Protein 1GZC (pdb70)

Foldseek 3Di:
DDKDKDKFLFADFPDPFKDKAWAWDADNVGKTWQWDQDPVRHGWAFGKMKMWGRDKDQAADPPPGWGKKKKKKWKKAKAQPDPDDAADFWKKKKKAAPPDHFEDFTNCQRQDPDADQDLVSLMWMWIQTADADPLHDPAPRKIFTDFSGSNGPDIGHDDHPHGAMKMKMWIADQVQQKIKIWIAGPVVRDIDIDMDHHNSPSRHDSIIIIMMMGHTDDDGSSHIIIMITMMIMMMDTDD

Sequence (239 aa):
VETISFSFSEFEPGNDNLTLQGAALITQSGVLQLTKINQNGMPAWDSTGRTLYTKPVHMWDSTTGTVASFETRFSFSIEQPYTRPLPADGLVFFMGPTKSKPAQGYGYLGVFNNSKQDNSYQTLAVEFDTFSNPWDPPQVPHIGIDVNSIRSIKTQPFQLDNGQVANVVIKYDAPSKILHVVLVYPSSGAIYTIAEIVDVKQVLPDWVDVGLSGATGAQRDAAETHDVYSWSFQASLPE

CATH classification: 2.60.120.200

InterPro domains:
  IPR000985 Legume lectin, alpha chain, conserved site [PS00308] (204-213)
  IPR001220 Legume lectin domain [PF00139] (4-236)
  IPR001220 Legume lectin domain [cd06899] (4-237)
  IPR013320 Concanavalin A-like lectin/glucanase domain superfamily [SSF49899] (2-237)
  IPR016363 Legume lectin [PIRSF002690] (2-238)
  IPR019825 Legume lectin, beta chain, Mn/Ca-binding site [PS00307] (124-130)
  IPR050258 Leguminous Lectin [PTHR32401] (3-236)

Solvent-accessible surface area: 10568 Å² total; per-residue (Å²): 106,65,77,41,75,16,88,17,88,115,3,95,59,76,34,132,52,15,52,80,23,69,33,11,81,20,27,164,99,7,25,0,32,0,0,111,39,49,192,117,47,61,3,12,93,83,9,36,0,4,0,10,20,50,112,55,1,27,0,45,34,85,124,97,28,36,34,0,32,8,32,1,115,5,20,0,4,0,45,39,51,50,141,198,38,129,28,4,5,0,1,1,2,5,0,4,50,47,167,23,144,55,29,99,18,94,4,49,1,0,13,0,85,68,18,155,125,67,105,89,32,66,10,3,0,1,0,0,3,4,64,44,22,130,40,21,38,110,94,59,14,0,0,0,0,0,25,8,4,1,118,29,89,90,39,60,48,3,135,33,43,78,33,74,59,0,52,2,29,0,93,2,69,16,120,52,81,73,0,60,0,34,0,43,1,86,66,74,48,29,120,40,69,7,38,53,103,4,34,0,91,147,14,2,23,40,96,0,13,0,0,1,0,0,0,0,0,64,111,189,55,6,1,0,14,0,18,0,69,29,2,33,4,96,3,40,2,68,156

Structure (mmCIF, N/CA/C/O backbone):
data_1GZC
#
_entry.id   1GZC
#
_cell.length_a   81.800
_cell.length_b   81.800
_cell.length_c   126.100
_cell.angle_alpha   90.00
_cell.angle_beta   90.00
_cell.angle_gamma   90.00
#
_symmetry.space_group_name_H-M   'P 43 21 2'
#
loop_
_entity.id
_entity.type
_entity.pdbx_description
1 polymer 'ERYTHRINA CRISTA-GALLI LECTIN'
2 branched beta-D-galactopyranose-(1-4)-beta-D-glucopyranose
3 non-polymer 'MANGANESE (II) ION'
4 non-polymer 'CALCIUM ION'
5 water water
#
loop_
_atom_site.group_PDB
_atom_site.id
_atom_site.type_symbol
_atom_site.label_atom_id
_atom_site.label_alt_id
_atom_site.label_comp_id
_atom_site.label_asym_id
_atom_site.label_entity_id
_atom_site.label_seq_id
_atom_site.pdbx_PDB_ins_code
_atom_site.Cartn_x
_atom_site.Cartn_y
_atom_site.Cartn_z
_atom_site.occupancy
_atom_site.B_iso_or_equiv
_atom_site.auth_seq_id
_atom_site.auth_comp_id
_atom_site.auth_asym_id
_atom_site.auth_atom_id
_atom_site.pdbx_PDB_model_num
ATOM 1 N N . VAL A 1 1 ? 66.476 7.300 55.269 1.00 48.34 1 VAL A N 1
ATOM 2 C CA . VAL A 1 1 ? 66.850 8.397 54.321 1.00 50.50 1 VAL A CA 1
ATOM 3 C C . VAL A 1 1 ? 67.094 9.706 55.064 1.00 49.14 1 VAL A C 1
ATOM 4 O O . VAL A 1 1 ? 66.324 10.073 55.949 1.00 49.95 1 VAL A O 1
ATOM 8 N N . GLU A 1 2 ? 68.174 10.400 54.715 1.00 46.32 2 GLU A N 1
ATOM 9 C CA . GLU A 1 2 ? 68.498 11.688 55.334 1.00 43.45 2 GLU A CA 1
ATOM 10 C C . GLU A 1 2 ? 68.004 12.752 54.354 1.00 43.16 2 GLU A C 1
ATOM 11 O O . GLU A 1 2 ? 68.523 12.875 53.241 1.00 37.00 2 GLU A O 1
ATOM 17 N N . THR A 1 3 ? 66.993 13.508 54.762 1.00 39.82 3 THR A N 1
ATOM 18 C CA . THR A 1 3 ? 66.414 14.524 53.890 1.00 37.07 3 THR A CA 1
ATOM 19 C C . THR A 1 3 ? 66.503 15.957 54.401 1.00 37.83 3 THR A C 1
ATOM 20 O O . THR A 1 3 ? 66.626 16.215 55.591 1.00 35.17 3 THR A O 1
ATOM 24 N N . ILE A 1 4 ? 66.461 16.907 53.477 1.00 33.74 4 ILE A N 1
ATOM 25 C CA . ILE A 1 4 ? 66.473 18.306 53.861 1.00 33.76 4 ILE A CA 1
ATOM 26 C C . ILE A 1 4 ? 65.525 18.975 52.887 1.00 33.52 4 ILE A C 1
ATOM 27 O O . ILE A 1 4 ? 65.431 18.590 51.718 1.00 31.02 4 ILE A O 1
ATOM 32 N N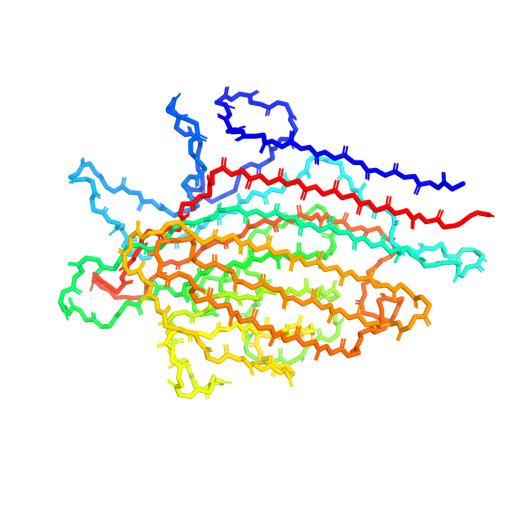 . SER A 1 5 ? 64.762 19.941 53.381 1.00 30.37 5 SER A N 1
ATOM 33 C CA . SER A 1 5 ? 63.779 20.578 52.553 1.00 32.45 5 SER A CA 1
ATOM 34 C C . SER A 1 5 ? 63.448 21.994 53.032 1.00 31.77 5 SER A C 1
ATOM 35 O O . SER A 1 5 ? 63.393 22.234 54.227 1.00 30.12 5 SER A O 1
ATOM 38 N N . PHE A 1 6 ? 63.261 22.921 52.092 1.00 28.75 6 PHE A N 1
ATOM 39 C CA . PHE A 1 6 ? 62.871 24.295 52.399 1.00 25.36 6 PHE A CA 1
ATOM 40 C C . PHE A 1 6 ? 62.085 24.868 51.240 1.00 26.03 6 PHE A C 1
ATOM 41 O O . PHE A 1 6 ? 62.166 24.404 50.087 1.00 25.64 6 PHE A O 1
ATOM 49 N N . SER A 1 7 ? 61.263 25.848 51.562 1.00 23.88 7 SER A N 1
ATOM 50 C CA . SER A 1 7 ? 60.452 26.507 50.585 1.00 25.19 7 SER A CA 1
ATOM 51 C C . SER A 1 7 ? 60.102 27.948 50.995 1.00 28.08 7 SER A C 1
ATOM 52 O O . SER A 1 7 ? 59.478 28.178 52.046 1.00 29.56 7 SER A O 1
ATOM 55 N N . PHE A 1 8 ? 60.555 28.915 50.199 1.00 22.96 8 PHE A N 1
ATOM 56 C CA . PHE A 1 8 ? 60.247 30.318 50.427 1.00 23.34 8 PHE A CA 1
ATOM 57 C C . PHE A 1 8 ? 59.269 30.695 49.323 1.00 22.88 8 PHE A C 1
ATOM 58 O O . PHE A 1 8 ? 59.641 30.807 48.159 1.00 22.56 8 PHE A O 1
ATOM 66 N N . SER A 1 9 ? 57.988 30.840 49.660 1.00 23.84 9 SER A N 1
ATOM 67 C CA . SER A 1 9 ? 57.015 31.281 48.679 1.00 26.12 9 SER A CA 1
ATOM 68 C C . SER A 1 9 ? 57.235 32.776 48.360 1.00 25.98 9 SER A C 1
ATOM 69 O O . SER A 1 9 ? 56.809 33.258 47.300 1.00 25.04 9 SER A O 1
ATOM 74 N N . GLU A 1 10 ? 57.853 33.493 49.304 1.00 22.59 10 GLU A N 1
ATOM 75 C CA . GLU A 1 10 ? 58.313 34.885 49.106 1.00 24.51 10 GLU A CA 1
ATOM 76 C C . GLU A 1 10 ? 59.412 35.058 50.149 1.00 26.57 10 GLU A C 1
ATOM 77 O O . GLU A 1 10 ? 59.581 34.192 51.014 1.00 23.24 10 GLU A O 1
ATOM 88 N N . PHE A 1 11 ? 60.180 36.148 50.067 1.00 23.38 11 PHE A N 1
ATOM 89 C CA . PHE A 1 11 ? 61.259 36.340 51.042 1.00 23.71 11 PHE A CA 1
ATOM 90 C C . PHE A 1 11 ? 60.801 37.385 52.033 1.00 23.38 11 PHE A C 1
ATOM 91 O O . PHE A 1 11 ? 59.862 38.138 51.740 1.00 26.96 11 PHE A O 1
ATOM 99 N N . GLU A 1 12 ? 61.438 37.416 53.198 1.00 24.52 12 GLU A N 1
ATOM 100 C CA . GLU A 1 12 ? 61.053 38.401 54.231 1.00 25.24 12 GLU A CA 1
ATOM 101 C C . GLU A 1 12 ? 62.336 38.897 54.936 1.00 22.88 12 GLU A C 1
ATOM 102 O O . GLU A 1 12 ? 63.173 38.080 55.318 1.00 23.76 12 GLU A O 1
ATOM 113 N N . PRO A 1 13 ? 62.508 40.233 55.072 1.00 22.13 13 PRO A N 1
ATOM 114 C CA . PRO A 1 13 ? 63.714 40.729 55.749 1.00 24.43 13 PRO A CA 1
ATOM 115 C C . PRO A 1 13 ? 63.817 40.078 57.125 1.00 23.36 13 PRO A C 1
ATOM 116 O O . PRO A 1 13 ? 62.816 39.985 57.824 1.00 25.71 13 PRO A O 1
ATOM 120 N N . GLY A 1 14 ? 65.013 39.608 57.499 1.00 23.07 14 GLY A N 1
ATOM 121 C CA . GLY A 1 14 ? 65.212 38.988 58.789 1.00 26.03 14 GLY A CA 1
ATOM 122 C C . GLY A 1 14 ? 65.035 37.485 58.821 1.00 27.71 14 GLY A C 1
ATOM 123 O O . GLY A 1 14 ? 65.226 36.865 59.871 1.00 27.22 14 GLY A O 1
ATOM 124 N N . ASN A 1 15 ? 64.723 36.875 57.680 1.00 28.80 15 ASN A N 1
ATOM 125 C CA . ASN A 1 15 ? 64.524 35.420 57.694 1.00 30.12 15 ASN A CA 1
ATOM 126 C C . ASN A 1 15 ? 65.756 34.649 58.224 1.00 28.36 15 ASN A C 1
ATOM 127 O O . ASN A 1 15 ? 66.881 34.863 57.743 1.00 26.04 15 ASN A O 1
ATOM 132 N N . ASP A 1 16 ? 65.527 33.755 59.204 1.00 28.35 16 ASP A N 1
ATOM 133 C CA . ASP A 1 16 ? 66.558 32.928 59.866 1.00 28.07 16 ASP A CA 1
ATOM 134 C C . ASP A 1 16 ? 67.335 31.992 58.981 1.00 27.16 16 ASP A C 1
ATOM 135 O O . ASP A 1 16 ? 68.456 31.627 59.307 1.00 26.33 16 ASP A O 1
ATOM 140 N N . ASN A 1 17 ? 66.735 31.628 57.865 1.00 24.43 17 ASN A N 1
ATOM 141 C CA . ASN A 1 17 ? 67.294 30.573 57.032 1.00 29.17 17 ASN A CA 1
ATOM 142 C C . ASN A 1 17 ? 68.131 30.989 55.841 1.00 27.25 17 ASN A C 1
ATOM 143 O O . ASN A 1 17 ? 68.533 30.131 55.068 1.00 25.06 17 ASN A O 1
ATOM 148 N N . LEU A 1 18 ? 68.383 32.286 55.691 1.00 23.05 18 LEU A N 1
ATOM 149 C CA . LEU A 1 18 ? 69.186 32.747 54.541 1.00 21.44 18 LEU A CA 1
ATOM 150 C C . LEU A 1 18 ? 70.364 33.624 54.933 1.00 23.12 18 LEU A C 1
ATOM 151 O O . LEU A 1 18 ? 70.255 34.513 55.774 1.00 22.92 18 LEU A O 1
ATOM 156 N N . THR A 1 19 ? 71.505 33.318 54.344 1.00 20.57 19 THR A N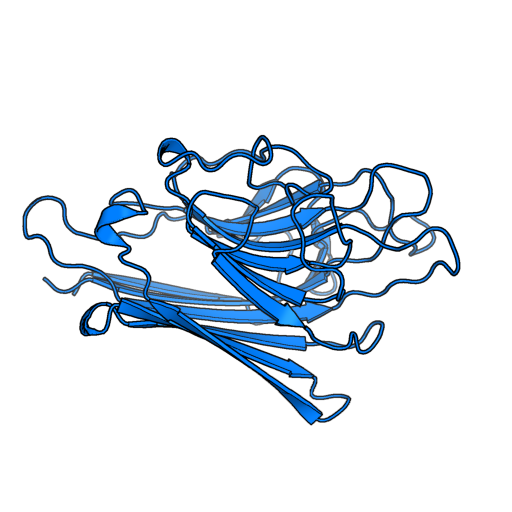 1
ATOM 157 C CA . THR A 1 19 ? 72.717 34.122 54.472 1.00 20.58 19 THR A CA 1
ATOM 158 C C . THR A 1 19 ? 72.736 35.029 53.241 1.00 22.77 19 THR A C 1
ATOM 159 O O . THR A 1 19 ? 72.492 34.578 52.120 1.00 22.10 19 THR A O 1
ATOM 163 N N . LEU A 1 20 ? 73.031 36.305 53.460 1.00 21.13 20 LEU A N 1
ATOM 164 C CA . LEU A 1 20 ? 73.082 37.273 52.363 1.00 20.61 20 LEU A CA 1
ATOM 165 C C . LEU A 1 20 ? 74.550 37.734 52.235 1.00 19.42 20 LEU A C 1
ATOM 166 O O . LEU A 1 20 ? 75.205 38.125 53.229 1.00 19.88 20 LEU A O 1
ATOM 171 N N . GLN A 1 21 ? 75.062 37.688 50.998 1.00 18.52 21 GLN A N 1
ATOM 172 C CA . GLN A 1 21 ? 76.459 38.045 50.729 1.00 18.70 21 GLN A CA 1
ATOM 173 C C . GLN A 1 21 ? 76.570 39.126 49.664 1.00 19.38 21 GLN A C 1
ATOM 174 O O . GLN A 1 21 ? 75.712 39.229 48.768 1.00 18.68 21 GLN A O 1
ATOM 180 N N . GLY A 1 22 ? 77.628 39.928 49.775 1.00 18.83 22 GLY A N 1
ATOM 181 C CA . GLY A 1 22 ? 77.860 40.950 48.771 1.00 20.74 22 GLY A CA 1
ATOM 182 C C . GLY A 1 22 ? 76.719 41.930 48.723 1.00 20.52 22 GLY A C 1
ATOM 183 O O . GLY A 1 22 ? 76.272 42.398 49.784 1.00 21.78 22 GLY A O 1
ATOM 184 N N . ALA A 1 23 ? 76.191 42.200 47.529 1.00 17.65 23 ALA A N 1
ATOM 185 C CA . ALA A 1 23 ? 75.119 43.194 47.346 1.00 19.06 23 ALA A CA 1
ATOM 186 C C . ALA A 1 23 ? 73.709 42.738 47.654 1.00 18.30 23 ALA A C 1
ATOM 187 O O . ALA A 1 23 ? 72.782 43.559 47.710 1.00 19.34 23 ALA A O 1
ATOM 189 N N . ALA A 1 24 ? 73.535 41.429 47.827 1.00 20.82 24 ALA A N 1
ATOM 190 C CA . ALA A 1 24 ? 72.170 40.874 47.959 1.00 19.17 24 ALA A CA 1
ATOM 191 C C . ALA A 1 24 ? 71.380 41.383 49.144 1.00 20.32 24 ALA A C 1
ATOM 192 O O . ALA A 1 24 ? 71.926 41.555 50.244 1.00 20.52 24 ALA A O 1
ATOM 194 N N . LEU A 1 25 ? 70.084 41.607 48.912 1.00 19.27 25 LEU A N 1
ATOM 195 C CA . LEU A 1 25 ? 69.238 42.045 50.007 1.00 21.43 25 LEU A CA 1
ATOM 196 C C . LEU A 1 25 ? 67.799 41.616 49.742 1.00 18.91 25 LEU A C 1
ATOM 197 O O . LEU A 1 25 ? 67.411 41.255 48.601 1.00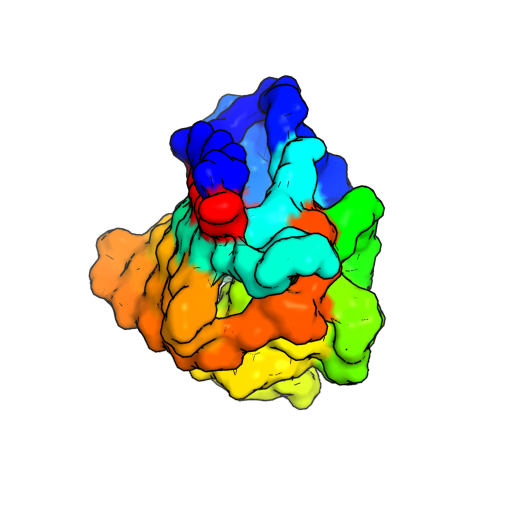 20.65 25 LEU A O 1
ATOM 202 N N . ILE A 1 26 ? 67.027 41.567 50.818 1.00 20.01 26 ILE A N 1
ATOM 203 C CA . ILE A 1 26 ? 65.626 41.226 50.724 1.00 20.10 26 ILE A CA 1
ATOM 204 C C . ILE A 1 26 ? 64.788 42.485 50.920 1.00 23.11 26 ILE A C 1
ATOM 205 O O . ILE A 1 26 ? 65.009 43.232 51.885 1.00 24.60 26 ILE A O 1
ATOM 210 N N . THR A 1 27 ? 63.855 42.745 50.016 1.00 22.01 27 THR A N 1
ATOM 211 C CA . THR A 1 27 ? 62.992 43.942 50.163 1.00 24.13 27 THR A CA 1
ATOM 212 C C . THR A 1 27 ? 61.763 43.682 51.058 1.00 23.55 27 THR A C 1
ATOM 213 O O . THR A 1 27 ? 61.349 42.516 51.278 1.00 23.33 27 THR A O 1
ATOM 217 N N . GLN A 1 28 ? 61.164 44.757 51.571 1.00 26.88 28 GLN A N 1
ATOM 218 C CA . GLN A 1 28 ? 59.969 44.620 52.397 1.00 27.07 28 GLN A CA 1
ATOM 219 C C . GLN A 1 28 ? 58.839 44.011 51.563 1.00 28.95 28 GLN A C 1
ATOM 220 O O . GLN A 1 28 ? 57.982 43.312 52.111 1.00 29.49 28 GLN A O 1
ATOM 226 N N . SER A 1 29 ? 58.864 44.227 50.243 1.00 27.34 29 SER A N 1
ATOM 227 C CA . SER A 1 29 ? 57.840 43.656 49.342 1.00 28.63 29 SER A CA 1
ATOM 228 C C . SER A 1 29 ? 58.027 42.135 49.080 1.00 30.00 29 SER A C 1
ATOM 229 O O . SER A 1 29 ? 57.202 41.515 48.389 1.00 27.94 29 SER A O 1
ATOM 232 N N . GLY A 1 30 ? 59.113 41.549 49.613 1.00 24.81 30 GLY A N 1
ATOM 233 C CA . GLY A 1 30 ? 59.353 40.112 49.501 1.00 26.24 30 GLY A CA 1
ATOM 234 C C . GLY A 1 30 ? 60.247 39.571 48.398 1.00 24.92 30 GLY A C 1
ATOM 235 O O . GLY A 1 30 ? 60.255 38.354 48.170 1.00 23.89 30 GLY A O 1
ATOM 236 N N . VAL A 1 31 ? 61.021 40.458 47.773 1.00 22.07 31 VAL A N 1
ATOM 237 C CA . VAL A 1 31 ? 61.889 40.118 46.656 1.00 21.26 31 VAL A CA 1
ATOM 238 C C . VAL A 1 31 ? 63.350 40.049 47.062 1.00 24.70 31 VAL A C 1
ATOM 239 O O . VAL A 1 31 ? 63.851 40.933 47.775 1.00 24.82 31 VAL A O 1
ATOM 243 N N . LEU A 1 32 ? 64.042 39.004 46.627 1.00 21.26 32 LEU A N 1
ATOM 244 C CA . LEU A 1 32 ? 65.472 38.909 46.902 1.00 22.39 32 LEU A CA 1
ATOM 245 C C . LEU A 1 32 ? 66.152 39.626 45.711 1.00 23.39 32 LEU A C 1
ATOM 246 O O . LEU A 1 32 ? 66.116 39.119 44.586 1.00 22.43 32 LEU A O 1
ATOM 251 N N . GLN A 1 33 ? 66.755 40.799 45.924 1.00 19.23 33 GLN A N 1
ATOM 252 C CA . GLN A 1 33 ? 67.445 41.480 44.821 1.00 19.30 33 GLN A CA 1
ATOM 253 C C . GLN A 1 33 ? 68.898 41.061 44.927 1.00 19.79 33 GLN A C 1
ATOM 254 O O . GLN A 1 33 ? 69.615 41.490 45.834 1.00 19.03 33 GLN A O 1
ATOM 260 N N . LEU A 1 34 ? 69.334 40.175 44.026 1.00 18.41 34 LEU A N 1
ATOM 261 C CA . LEU A 1 34 ? 70.698 39.690 44.108 1.00 19.62 34 LEU A CA 1
ATOM 262 C C . LEU A 1 34 ? 71.718 40.769 43.821 1.00 18.50 34 LEU A C 1
ATOM 263 O O . LEU A 1 34 ? 72.813 40.724 44.397 1.00 19.89 34 LEU A O 1
ATOM 268 N N . THR A 1 35 ? 71.397 41.676 42.896 1.00 19.83 35 THR A N 1
ATOM 269 C CA . THR A 1 35 ? 72.352 42.742 42.575 1.00 20.24 35 THR A CA 1
ATOM 270 C C . THR A 1 35 ? 71.709 44.087 42.814 1.00 22.10 35 THR A C 1
ATOM 271 O O . THR A 1 35 ? 70.490 44.256 42.761 1.00 19.38 35 THR A O 1
ATOM 275 N N . LYS A 1 36 ? 72.555 45.065 43.095 1.00 22.76 36 LYS A N 1
ATOM 276 C CA . LYS A 1 36 ? 72.035 46.378 43.536 1.00 22.28 36 LYS A CA 1
ATOM 277 C C . LYS A 1 36 ? 71.097 47.135 42.609 1.00 23.76 36 LYS A C 1
ATOM 278 O O . LYS A 1 36 ? 71.357 47.232 41.405 1.00 22.49 36 LYS A O 1
ATOM 284 N N . ILE A 1 37 ? 69.990 47.633 43.168 1.00 22.17 37 ILE A N 1
ATOM 285 C CA . ILE A 1 37 ? 69.024 48.439 42.393 1.00 29.77 37 ILE A CA 1
ATOM 286 C C . ILE A 1 37 ? 69.183 49.839 42.970 1.00 36.17 37 ILE A C 1
ATOM 287 O O . ILE A 1 37 ? 68.974 50.035 44.168 1.00 36.24 37 ILE A O 1
ATOM 292 N N . ASN A 1 38 ? 69.600 50.787 42.136 1.00 34.97 38 ASN A N 1
ATOM 293 C CA . ASN A 1 38 ? 69.830 52.151 42.584 1.00 40.69 38 ASN A CA 1
ATOM 294 C C . ASN A 1 38 ? 68.546 52.853 43.041 1.00 38.53 38 ASN A C 1
ATOM 295 O O . ASN A 1 38 ? 67.423 52.362 42.863 1.00 38.60 38 ASN A O 1
ATOM 300 N N . GLN A 1 39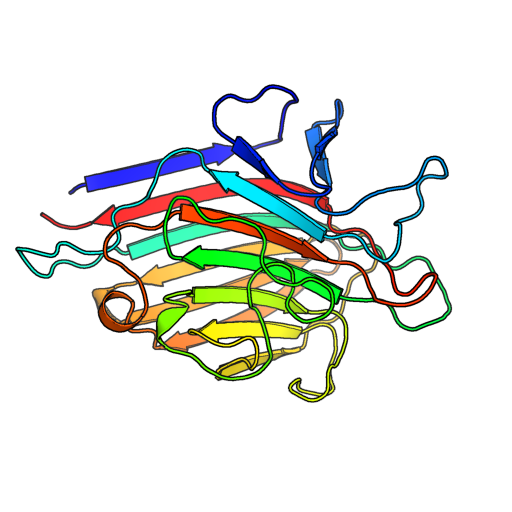 ? 68.748 54.027 43.639 1.00 45.35 39 GLN A N 1
ATOM 301 C CA . GLN A 1 39 ? 67.652 54.835 44.146 1.00 47.97 39 GLN A CA 1
ATOM 302 C C . GLN A 1 39 ? 66.579 55.072 43.079 1.00 49.01 39 GLN A C 1
ATOM 303 O O . GLN A 1 39 ? 65.378 54.937 43.360 1.00 50.80 39 GLN A O 1
ATOM 309 N N . ASN A 1 40 ? 67.019 55.384 41.857 1.00 50.24 40 ASN A N 1
ATOM 310 C CA . ASN A 1 40 ? 66.124 55.611 40.713 1.00 49.55 40 ASN A CA 1
ATOM 311 C C . ASN A 1 40 ? 65.399 54.364 40.208 1.00 50.18 40 ASN A C 1
ATOM 312 O O . ASN A 1 40 ? 64.646 54.448 39.229 1.00 50.14 40 ASN A O 1
ATOM 317 N N . GLY A 1 41 ? 65.633 53.207 40.844 1.00 44.08 41 GLY A N 1
ATOM 318 C CA . GLY A 1 41 ? 64.970 51.977 40.425 1.00 42.16 41 GLY A CA 1
ATOM 319 C C . GLY A 1 41 ? 65.724 51.253 39.308 1.00 37.15 41 GLY A C 1
ATOM 320 O O . GLY A 1 41 ? 65.293 50.204 38.818 1.00 41.18 41 GLY A O 1
ATOM 321 N N . MET A 1 42 ? 66.855 51.816 38.916 1.00 36.12 42 MET A N 1
ATOM 322 C CA . MET A 1 42 ? 67.669 51.252 37.845 1.00 34.58 42 MET A CA 1
ATOM 323 C C . MET A 1 42 ? 68.749 50.321 38.370 1.00 30.77 42 MET A C 1
ATOM 324 O O . MET A 1 42 ? 69.338 50.564 39.426 1.00 27.32 42 MET A O 1
ATOM 329 N N . PRO A 1 43 ? 69.042 49.237 37.630 1.00 27.12 43 PRO A N 1
ATOM 330 C CA . PRO A 1 43 ? 70.091 48.349 38.152 1.00 27.25 43 PRO A CA 1
ATOM 331 C C . PRO A 1 43 ? 71.505 48.930 38.047 1.00 26.17 43 PRO A C 1
ATOM 332 O O . PRO A 1 43 ? 71.858 49.562 37.034 1.00 26.73 43 PRO A O 1
ATOM 336 N N . ALA A 1 44 ? 72.319 48.717 39.088 1.00 23.81 44 ALA A N 1
ATOM 337 C CA . ALA A 1 44 ? 73.687 49.215 39.115 1.00 25.00 44 ALA A CA 1
ATOM 338 C C . ALA A 1 44 ? 74.688 48.254 38.495 1.00 25.98 44 ALA A C 1
ATOM 339 O O . ALA A 1 44 ? 74.580 47.036 38.708 1.00 24.67 44 ALA A O 1
ATOM 341 N N . TRP A 1 45 ? 75.671 48.777 37.749 1.00 23.72 45 TRP A N 1
ATOM 342 C CA . TRP A 1 45 ? 76.727 47.921 37.224 1.00 25.22 45 TRP A CA 1
ATOM 343 C C . TRP A 1 45 ? 77.732 47.655 38.357 1.00 23.86 45 TRP A C 1
ATOM 344 O O . TRP A 1 45 ? 77.605 48.190 39.475 1.00 22.88 45 TRP A O 1
ATOM 355 N N . ASP A 1 46 ? 78.679 46.755 38.102 1.00 21.52 46 ASP A N 1
ATOM 356 C CA . ASP A 1 46 ? 79.719 46.386 39.013 1.00 22.87 46 ASP A CA 1
ATOM 357 C C . ASP A 1 46 ? 79.190 45.861 40.348 1.00 22.36 46 ASP A C 1
ATOM 358 O O . ASP A 1 46 ? 79.752 46.156 41.397 1.00 22.53 46 ASP A O 1
ATOM 363 N N . SER A 1 47 ? 78.120 45.056 40.285 1.00 21.28 47 SER A N 1
ATOM 364 C CA . SER A 1 47 ? 77.498 44.536 41.515 1.00 21.85 47 SER A CA 1
ATOM 365 C C . SER A 1 47 ? 77.482 43.007 41.497 1.00 21.78 47 SER A C 1
ATOM 366 O O . SER A 1 47 ? 77.300 42.382 40.455 1.00 20.50 47 SER A O 1
ATOM 369 N N . THR A 1 48 ? 77.711 42.425 42.662 1.00 18.70 48 THR A N 1
ATOM 370 C CA . THR A 1 48 ? 77.684 40.948 42.793 1.00 18.47 48 THR A CA 1
ATOM 371 C C . THR A 1 48 ? 77.009 40.653 44.116 1.00 19.63 48 THR A C 1
ATOM 372 O O . THR A 1 48 ? 77.344 41.261 45.142 1.00 19.18 48 THR A O 1
ATOM 376 N N . GLY A 1 49 ? 76.084 39.680 44.141 1.00 18.19 49 GLY A N 1
ATOM 377 C CA . GLY A 1 49 ? 75.441 39.359 45.413 1.00 16.46 49 GLY A CA 1
ATOM 378 C C . GLY A 1 49 ? 74.990 37.906 45.404 1.00 18.56 49 GLY A C 1
ATOM 379 O O . GLY A 1 49 ? 74.712 37.364 44.336 1.00 18.34 49 GLY A O 1
ATOM 380 N N . ARG A 1 50 ? 74.904 37.295 46.578 1.00 17.00 50 ARG A N 1
ATOM 381 C CA . ARG A 1 50 ? 74.487 35.888 46.650 1.00 17.94 50 ARG A CA 1
ATOM 382 C C . ARG A 1 50 ? 73.650 35.637 47.892 1.00 19.45 50 ARG A C 1
ATOM 383 O O . ARG A 1 50 ? 73.677 36.417 48.860 1.00 19.74 50 ARG A O 1
ATOM 391 N N . THR A 1 51 ? 72.902 34.543 47.860 1.00 19.01 51 THR A N 1
ATOM 392 C CA . THR A 1 51 ? 72.259 34.078 49.073 1.00 18.32 51 THR A CA 1
ATOM 393 C C . THR A 1 51 ? 72.603 32.583 49.215 1.00 20.69 51 THR A C 1
ATOM 394 O O . THR A 1 51 ? 72.781 31.887 48.216 1.00 21.62 51 THR A O 1
ATOM 398 N N . LEU A 1 52 ? 72.719 32.113 50.452 1.00 18.57 52 LEU A N 1
ATOM 399 C CA . LEU A 1 52 ? 72.973 30.689 50.716 1.00 21.81 52 LEU A CA 1
ATOM 400 C C . LEU A 1 52 ? 71.922 30.222 51.727 1.00 21.61 52 LEU A C 1
ATOM 401 O O . LEU A 1 52 ? 71.551 30.990 52.619 1.00 21.41 52 LEU A O 1
ATOM 406 N N . TYR A 1 53 ? 71.428 29.000 51.595 1.00 19.98 53 TYR A N 1
ATOM 407 C CA . TYR A 1 53 ? 70.529 28.490 52.640 1.00 19.59 53 TYR A CA 1
ATOM 408 C C . TYR A 1 53 ? 71.459 28.268 53.836 1.00 21.01 53 TYR A C 1
ATOM 409 O O . TYR A 1 53 ? 72.646 27.892 53.663 1.00 23.57 53 TYR A O 1
ATOM 418 N N . THR A 1 54 ? 70.948 28.444 55.061 1.00 23.56 54 THR A N 1
ATOM 419 C CA . THR A 1 54 ? 71.848 28.360 56.215 1.00 27.53 54 THR A CA 1
ATOM 420 C C . THR A 1 54 ? 72.305 26.990 56.681 1.00 27.91 54 THR A C 1
ATOM 421 O O . THR A 1 54 ? 73.266 26.891 57.461 1.00 30.31 54 THR A O 1
ATOM 425 N N . LYS A 1 55 ? 71.653 25.934 56.227 1.00 26.31 55 LYS A N 1
ATOM 426 C CA . LYS A 1 55 ? 72.063 24.581 56.628 1.00 26.54 55 LYS A CA 1
ATOM 427 C C . LYS A 1 55 ? 72.707 23.872 55.447 1.00 26.49 55 LYS A C 1
ATOM 428 O O . LYS A 1 55 ? 72.239 24.030 54.312 1.00 26.17 55 LYS A O 1
ATOM 434 N N . PRO A 1 56 ? 73.793 23.102 55.682 1.00 28.62 56 PRO A N 1
ATOM 435 C CA . PRO A 1 56 ? 74.474 22.360 54.610 1.00 27.83 56 PRO A CA 1
ATOM 436 C C . PRO A 1 56 ? 73.628 21.127 54.226 1.00 29.07 56 PRO A C 1
ATOM 437 O O . PRO A 1 56 ? 72.798 20.637 55.024 1.00 29.22 56 PRO A O 1
ATOM 441 N N . VAL A 1 57 ? 73.867 20.601 53.014 1.00 25.18 57 VAL A N 1
ATOM 442 C CA . VAL A 1 57 ? 73.108 19.483 52.471 1.00 26.57 57 VAL A CA 1
ATOM 443 C C . VAL A 1 57 ? 74.010 18.272 52.279 1.00 26.38 57 VAL A C 1
ATOM 444 O O . VAL A 1 57 ? 75.115 18.384 51.748 1.00 25.94 57 VAL A O 1
ATOM 448 N N . HIS A 1 58 ? 73.570 17.105 52.743 1.00 25.82 58 HIS A N 1
ATOM 449 C CA . HIS A 1 58 ? 74.444 15.918 52.636 1.00 28.05 58 HIS A CA 1
ATOM 450 C C . HIS A 1 58 ? 74.185 15.279 51.277 1.00 28.56 58 HIS A C 1
ATOM 451 O O . HIS A 1 58 ? 73.127 14.688 51.068 1.00 25.24 58 HIS A O 1
ATOM 458 N N . MET A 1 59 ? 75.148 15.435 50.362 1.00 23.23 59 MET A N 1
ATOM 459 C CA . MET A 1 59 ? 74.996 14.939 48.988 1.00 26.19 59 MET A CA 1
ATOM 460 C C . MET A 1 59 ? 75.480 13.515 48.737 1.00 24.08 59 MET A C 1
ATOM 461 O O . MET A 1 59 ? 75.109 12.904 47.734 1.00 24.50 59 MET A O 1
ATOM 466 N N . TRP A 1 60 ? 76.386 13.025 49.569 1.00 26.64 60 TRP A N 1
ATOM 467 C CA . TRP A 1 60 ? 76.799 11.623 49.422 1.00 30.72 60 TRP A CA 1
ATOM 468 C C . TRP A 1 60 ? 77.440 11.169 50.729 1.00 31.59 60 TRP A C 1
ATOM 469 O O . TRP A 1 60 ? 77.992 11.985 51.479 1.00 29.13 60 TRP A O 1
ATOM 480 N N . ASP A 1 61 ? 77.333 9.879 51.025 1.00 34.00 61 ASP A N 1
ATOM 481 C CA . ASP A 1 61 ? 77.891 9.345 52.271 1.00 39.21 61 ASP A CA 1
ATOM 482 C C . ASP A 1 61 ? 79.304 8.795 52.073 1.00 40.01 61 ASP A C 1
ATOM 483 O O . ASP A 1 61 ? 79.530 7.884 51.277 1.00 36.85 61 ASP A O 1
ATOM 488 N N . SER A 1 62 ? 80.259 9.367 52.798 1.00 40.59 62 SER A N 1
ATOM 489 C CA . SER A 1 62 ? 81.634 8.969 52.637 1.00 44.10 62 SER A CA 1
ATOM 490 C C . SER A 1 62 ? 81.893 7.548 53.122 1.00 48.05 62 SER A C 1
ATOM 491 O O . SER A 1 62 ? 82.911 6.952 52.770 1.00 49.12 62 SER A O 1
ATOM 494 N N . THR A 1 63 ? 80.966 6.995 53.898 1.00 46.65 63 THR A N 1
ATOM 495 C CA . THR A 1 63 ? 81.159 5.648 54.411 1.00 50.61 63 THR A CA 1
ATOM 496 C C . THR A 1 63 ? 80.466 4.579 53.585 1.00 48.63 63 THR A C 1
ATOM 497 O O . THR A 1 63 ? 81.082 3.588 53.233 1.00 49.04 63 THR A O 1
ATOM 501 N N . THR A 1 64 ? 79.199 4.785 53.261 1.00 46.06 64 THR A N 1
ATOM 502 C CA . THR A 1 64 ? 78.436 3.813 52.484 1.00 46.06 64 THR A CA 1
ATOM 503 C C . THR A 1 64 ? 78.417 4.014 50.961 1.00 47.25 64 THR A C 1
ATOM 504 O O . THR A 1 64 ? 78.074 3.098 50.214 1.00 47.05 64 THR A O 1
ATOM 508 N N . GLY A 1 65 ? 78.780 5.203 50.490 1.00 43.83 65 GLY A N 1
ATOM 509 C CA . GLY A 1 65 ? 78.763 5.432 49.058 1.00 40.72 65 GLY A CA 1
ATOM 510 C C . GLY A 1 65 ? 77.398 5.814 48.477 1.00 39.49 65 GLY A C 1
ATOM 511 O O . GLY A 1 65 ? 77.271 5.933 47.255 1.00 36.55 65 GLY A O 1
ATOM 512 N N . THR A 1 66 ? 76.373 5.977 49.315 1.00 36.44 66 THR A N 1
ATOM 513 C CA . THR A 1 66 ? 75.058 6.376 48.793 1.00 33.65 66 THR A CA 1
ATOM 514 C C . THR A 1 66 ? 75.209 7.821 48.270 1.00 32.83 66 THR A C 1
ATOM 515 O O . THR A 1 66 ? 76.140 8.569 48.677 1.00 29.58 66 THR A O 1
ATOM 519 N N . VAL A 1 67 ? 74.305 8.194 47.370 1.00 28.03 67 VAL A N 1
ATOM 520 C CA 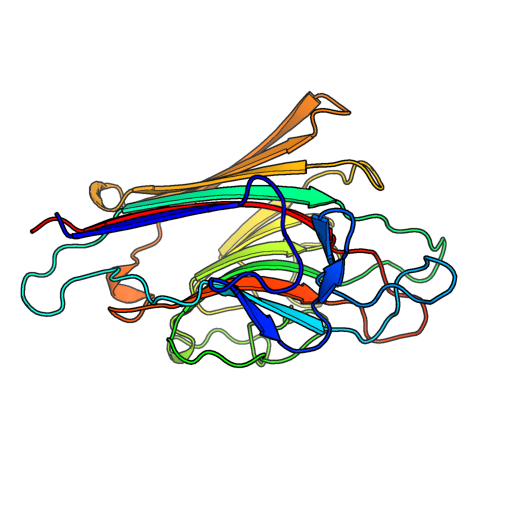. VAL A 1 67 ? 74.339 9.535 46.723 1.00 27.26 67 VAL A CA 1
ATOM 521 C C . VAL A 1 67 ? 72.929 10.110 46.724 1.00 27.10 67 VAL A C 1
ATOM 522 O O . VAL A 1 67 ? 71.966 9.428 46.430 1.00 26.60 67 VAL A O 1
ATOM 526 N N . ALA A 1 68 ? 72.819 11.402 47.023 1.00 25.57 68 ALA A N 1
ATOM 527 C CA . ALA A 1 68 ? 71.508 12.065 47.066 1.00 23.12 68 ALA A CA 1
ATOM 528 C C . ALA A 1 68 ? 70.926 12.483 45.713 1.00 25.38 68 ALA A C 1
ATOM 529 O O . ALA A 1 68 ? 71.667 12.743 44.755 1.00 25.41 68 ALA A O 1
ATOM 531 N N . SER A 1 69 ? 69.590 12.518 45.666 1.00 23.53 69 SER A N 1
ATOM 532 C CA . SER A 1 69 ? 68.864 13.064 44.511 1.00 24.98 69 SER A CA 1
ATOM 533 C C . SER A 1 69 ? 68.311 14.374 45.069 1.00 24.25 69 SER A C 1
ATOM 534 O O . SER A 1 69 ? 68.159 14.518 46.277 1.00 24.64 69 SER A O 1
ATOM 537 N N . PHE A 1 70 ? 68.046 15.351 44.211 1.00 22.34 70 PHE A N 1
ATOM 538 C CA . PHE A 1 70 ? 67.515 16.601 44.725 1.00 22.32 70 PHE A CA 1
ATOM 539 C C . PHE A 1 70 ? 66.682 17.320 43.641 1.00 21.41 70 PHE A C 1
ATOM 540 O O . PHE A 1 70 ? 66.706 16.949 42.437 1.00 21.23 70 PHE A O 1
ATOM 548 N N . GLU A 1 71 ? 65.899 18.299 44.098 1.00 21.81 71 GLU A N 1
ATOM 549 C CA . GLU A 1 71 ? 65.094 19.128 43.226 1.00 21.61 71 GLU A CA 1
ATOM 550 C C . GLU A 1 71 ? 65.092 20.549 43.751 1.00 23.88 71 GLU A C 1
ATOM 551 O O . GLU A 1 71 ? 65.000 20.765 44.971 1.00 23.18 71 GLU A O 1
ATOM 557 N N . THR A 1 72 ? 65.228 21.527 42.849 1.00 22.13 72 THR A N 1
ATOM 558 C CA . THR A 1 72 ? 65.086 22.891 43.309 1.00 21.06 72 THR A CA 1
ATOM 559 C C . THR A 1 72 ? 64.250 23.643 42.272 1.00 18.31 72 THR A C 1
ATOM 560 O O . THR A 1 72 ? 64.298 23.338 41.070 1.00 19.84 72 THR A O 1
ATOM 564 N N . ARG A 1 73 ? 63.420 24.570 42.745 1.00 19.06 73 ARG A N 1
ATOM 565 C CA . ARG A 1 73 ? 62.599 25.417 41.885 1.00 17.75 73 ARG A CA 1
ATOM 566 C C . ARG A 1 73 ? 62.706 26.881 42.346 1.00 20.04 73 ARG A C 1
ATOM 567 O O . ARG A 1 73 ? 62.822 27.142 43.522 1.00 21.11 73 ARG A O 1
ATOM 575 N N . PHE A 1 74 ? 62.715 27.822 41.408 1.00 19.76 74 PHE A N 1
ATOM 576 C CA . PHE A 1 74 ? 62.717 29.225 41.780 1.00 18.70 74 PHE A CA 1
ATOM 577 C C . PHE A 1 74 ? 62.159 30.062 40.651 1.00 20.08 74 PHE A C 1
ATOM 578 O O . PHE A 1 74 ? 62.122 29.643 39.491 1.00 20.82 74 PHE A O 1
ATOM 586 N N . SER A 1 75 ? 61.701 31.276 40.983 1.00 19.06 75 SER A N 1
ATOM 587 C CA . SER A 1 75 ? 61.126 32.203 40.004 1.00 19.99 75 SER A CA 1
ATOM 588 C C . SER A 1 75 ? 61.994 33.432 40.029 1.00 18.86 75 SER A C 1
ATOM 589 O O . SER A 1 75 ? 62.368 33.882 41.109 1.00 21.13 75 SER A O 1
ATOM 592 N N . PHE A 1 76 ? 62.365 33.918 38.866 1.00 19.28 76 PHE A N 1
ATOM 593 C CA . PHE A 1 76 ? 63.204 35.133 38.851 1.00 18.84 76 PHE A CA 1
ATOM 594 C C . PHE A 1 76 ? 62.804 36.046 37.726 1.00 22.17 76 PHE A C 1
ATOM 595 O O . PHE A 1 76 ? 62.023 35.662 36.831 1.00 20.86 76 PHE A O 1
ATOM 603 N N . SER A 1 77 ? 63.256 37.284 37.794 1.00 19.01 77 SER A N 1
ATOM 604 C CA . SER A 1 77 ? 63.099 38.148 36.636 1.00 18.67 77 SER A CA 1
ATOM 605 C C . SER A 1 77 ? 64.406 38.918 36.370 1.00 19.65 77 SER A C 1
ATOM 606 O O . SER A 1 77 ? 65.157 39.285 37.300 1.00 19.96 77 SER A O 1
ATOM 609 N N . ILE A 1 78 ? 64.688 39.100 35.093 1.00 18.86 78 ILE A N 1
ATOM 610 C CA . ILE A 1 78 ? 65.827 39.904 34.652 1.00 20.31 78 ILE A CA 1
ATOM 611 C C . ILE A 1 78 ? 65.255 40.988 33.720 1.00 22.80 78 ILE A C 1
ATOM 612 O O . ILE A 1 78 ? 64.555 40.680 32.743 1.00 22.73 78 ILE A O 1
ATOM 617 N N . GLU A 1 79 ? 65.483 42.255 34.092 1.00 19.75 79 GLU A N 1
ATOM 618 C CA . GLU A 1 79 ? 65.024 43.415 33.285 1.00 22.14 79 GLU A CA 1
ATOM 619 C C . GLU A 1 79 ? 66.315 44.096 32.825 1.00 22.85 79 GLU A C 1
ATOM 620 O O . GLU A 1 79 ? 67.220 44.410 33.660 1.00 20.47 79 GLU A O 1
ATOM 623 N N . GLN A 1 80 ? 66.433 44.294 31.498 1.00 21.19 80 GLN A N 1
ATOM 624 C CA . GLN A 1 80 ? 67.642 44.923 30.877 1.00 20.57 80 GLN A CA 1
ATOM 625 C C . GLN A 1 80 ? 67.107 46.267 30.359 1.00 24.63 80 GLN A C 1
ATOM 626 O O . GLN A 1 80 ? 66.679 46.385 29.210 1.00 25.98 80 GLN A O 1
ATOM 632 N N . PRO A 1 81 ? 67.202 47.313 31.186 1.00 26.75 81 PRO A N 1
ATOM 633 C CA . PRO A 1 81 ? 66.650 48.611 30.749 1.00 28.40 81 PRO A CA 1
ATOM 634 C C . PRO A 1 81 ? 67.462 49.563 29.891 1.00 34.30 81 PRO A C 1
ATOM 635 O O . PRO A 1 81 ? 66.907 50.552 29.381 1.00 35.53 81 PRO A O 1
ATOM 639 N N . TYR A 1 82 ? 68.735 49.276 29.685 1.00 33.35 82 TYR A N 1
ATOM 640 C CA . TYR A 1 82 ? 69.578 50.207 28.927 1.00 38.72 82 TYR A CA 1
ATOM 641 C C . TYR A 1 82 ? 69.676 49.781 27.488 1.00 39.52 82 TYR A C 1
ATOM 642 O O . TYR A 1 82 ? 69.749 48.592 27.193 1.00 38.45 82 TYR A O 1
ATOM 651 N N . THR A 1 83 ? 69.651 50.764 26.588 1.00 43.60 83 THR A N 1
ATOM 652 C CA . THR A 1 83 ? 69.741 50.482 25.159 1.00 43.35 83 THR A CA 1
ATOM 653 C C . THR A 1 83 ? 71.197 50.165 24.831 1.00 41.98 83 THR A C 1
ATOM 654 O O . THR A 1 83 ? 71.496 49.375 23.942 1.00 48.45 83 THR A O 1
ATOM 658 N N . ARG A 1 84 ? 72.106 50.744 25.589 1.00 39.77 84 ARG A N 1
ATOM 659 C CA . ARG A 1 84 ? 73.523 50.463 25.404 1.00 38.19 84 ARG A CA 1
ATOM 660 C C . ARG A 1 84 ? 74.207 50.722 26.743 1.00 34.04 84 ARG A C 1
ATOM 661 O O . ARG A 1 84 ? 73.700 51.460 27.574 1.00 37.52 84 ARG A O 1
ATOM 669 N N . PRO A 1 85 ? 75.321 50.051 27.018 1.00 29.92 85 PRO A N 1
ATOM 670 C CA . PRO A 1 85 ? 76.031 49.024 26.260 1.00 28.38 85 PRO A CA 1
ATOM 671 C C . PRO A 1 85 ? 75.258 47.698 26.384 1.00 28.93 85 PRO A C 1
ATOM 672 O O . PRO A 1 85 ? 74.086 47.694 26.790 1.00 26.31 85 PRO A O 1
ATOM 676 N N . LEU A 1 86 ? 75.883 46.583 26.021 1.00 26.69 86 LEU A N 1
ATOM 677 C CA . LEU A 1 86 ? 75.179 45.293 26.145 1.00 26.86 86 LEU A CA 1
ATOM 678 C C . LEU A 1 86 ? 74.998 44.960 27.638 1.00 26.56 86 LEU A C 1
ATOM 679 O O . LEU A 1 86 ? 75.850 45.288 28.467 1.00 24.32 86 LEU A O 1
ATOM 684 N N . PRO A 1 87 ? 73.882 44.297 27.980 1.00 22.66 87 PRO A N 1
ATOM 685 C CA . PRO A 1 87 ? 73.601 43.907 29.374 1.00 21.58 87 PRO A CA 1
ATOM 686 C C . PRO A 1 87 ? 74.517 42.776 29.851 1.00 21.47 87 PRO A C 1
ATOM 687 O O . PRO A 1 87 ? 75.115 42.039 29.042 1.00 20.93 87 PRO A O 1
ATOM 691 N N . ALA A 1 88 ? 74.616 42.618 31.177 1.00 20.77 88 ALA A N 1
ATOM 692 C CA . ALA A 1 88 ? 75.505 41.604 31.755 1.00 20.02 88 ALA A CA 1
ATOM 693 C C . ALA A 1 88 ? 75.172 41.529 33.254 1.00 20.10 88 ALA A C 1
ATOM 694 O O . ALA A 1 88 ? 74.563 42.449 33.768 1.00 21.78 88 ALA A O 1
ATOM 696 N N . ASP A 1 89 ? 75.534 40.458 33.961 1.00 20.62 89 ASP A N 1
ATOM 697 C CA . ASP A 1 89 ? 76.227 39.278 33.444 1.00 16.97 89 ASP A CA 1
ATOM 698 C C . ASP A 1 89 ? 75.357 38.019 33.598 1.00 19.66 89 ASP A C 1
ATOM 699 O O . ASP A 1 89 ? 75.564 37.074 32.874 1.00 18.65 89 ASP A O 1
ATOM 704 N N . GLY A 1 90 ? 74.428 37.999 34.556 1.00 18.95 90 GLY A N 1
ATOM 705 C CA . GLY A 1 90 ? 73.576 36.806 34.697 1.00 18.16 90 GLY A CA 1
ATOM 706 C C . GLY A 1 90 ? 73.356 36.385 36.134 1.00 18.44 90 GLY A C 1
ATOM 707 O O . GLY A 1 90 ? 73.847 37.038 37.094 1.00 17.39 90 GLY A O 1
ATOM 708 N N . LEU A 1 91 ? 72.623 35.286 36.315 1.00 17.66 91 LEU A N 1
ATOM 709 C CA . LEU A 1 91 ? 72.406 34.738 37.673 1.00 16.47 91 LEU A CA 1
ATOM 710 C C . LEU A 1 91 ? 72.535 33.223 37.602 1.00 19.12 91 LEU A C 1
ATOM 711 O O . LEU A 1 91 ? 72.515 32.647 36.487 1.00 17.13 91 LEU A O 1
ATOM 716 N N . VAL A 1 92 ? 72.638 32.573 38.765 1.00 15.76 92 VAL A N 1
ATOM 717 C CA . VAL A 1 92 ? 72.996 31.159 38.731 1.00 17.01 92 VAL A CA 1
ATOM 718 C C . VAL A 1 92 ? 72.622 30.485 40.035 1.00 17.04 92 VAL A C 1
ATOM 719 O O . VAL A 1 92 ? 72.627 31.119 41.110 1.00 18.97 92 VAL A O 1
ATOM 723 N N . PHE A 1 93 ? 72.229 29.215 39.934 1.00 17.05 93 PHE A N 1
ATOM 724 C CA . PHE A 1 93 ? 71.970 28.390 41.110 1.00 18.25 93 PHE A CA 1
ATOM 725 C C . PHE A 1 93 ? 73.252 27.576 41.278 1.00 17.69 93 PHE A C 1
ATOM 726 O O . PHE A 1 93 ? 73.803 27.065 40.280 1.00 18.24 93 PHE A O 1
ATOM 734 N N . PHE A 1 94 ? 73.761 27.419 42.502 1.00 17.13 94 PHE A N 1
ATOM 735 C CA . PHE A 1 94 ? 75.013 26.670 42.632 1.00 19.22 94 PHE A CA 1
ATOM 736 C C . PHE A 1 94 ? 75.086 25.843 43.901 1.00 17.75 94 PHE A C 1
ATOM 737 O O . PHE A 1 94 ? 74.448 26.180 44.880 1.00 19.32 94 PHE A O 1
ATOM 745 N N . MET A 1 95 ? 75.887 24.772 43.867 1.00 19.43 95 MET A N 1
ATOM 746 C CA . MET A 1 95 ? 76.072 23.877 45.018 1.00 20.21 95 MET A CA 1
ATOM 747 C C . MET A 1 95 ? 77.599 23.645 45.093 1.00 22.29 95 MET A C 1
ATOM 748 O O . MET A 1 95 ? 78.238 23.362 44.073 1.00 21.44 95 MET A O 1
ATOM 757 N N . GLY A 1 96 ? 78.191 23.773 46.279 1.00 20.44 96 GLY A N 1
ATOM 758 C CA . GLY A 1 96 ? 79.649 23.590 46.349 1.00 22.91 96 GLY A CA 1
ATOM 759 C C . GLY A 1 96 ? 80.091 23.538 47.799 1.00 21.21 96 GLY A C 1
ATOM 760 O O . GLY A 1 96 ? 79.254 23.416 48.682 1.00 23.85 96 GLY A O 1
ATOM 761 N N . PRO A 1 97 ? 81.388 23.650 48.064 1.00 24.70 97 PRO A N 1
ATOM 762 C CA . PRO A 1 97 ? 81.917 23.599 49.438 1.00 25.09 97 PRO A CA 1
ATOM 763 C C . PRO A 1 97 ? 81.163 24.481 50.414 1.00 27.18 97 PRO A C 1
ATOM 764 O O . PRO A 1 97 ? 80.737 25.581 50.066 1.00 25.43 97 PRO A O 1
ATOM 768 N N . THR A 1 98 ? 81.009 23.993 51.647 1.00 27.41 98 THR A N 1
ATOM 769 C CA . THR A 1 98 ? 80.320 24.752 52.709 1.00 26.14 98 THR A CA 1
ATOM 770 C C . THR A 1 98 ? 81.179 25.927 53.148 1.00 27.99 98 THR A C 1
ATOM 771 O O . THR A 1 98 ? 82.372 25.972 52.838 1.00 29.14 98 THR A O 1
ATOM 775 N N . LYS A 1 99 ? 80.562 26.841 53.895 1.00 30.12 99 LYS A N 1
ATOM 776 C CA . LYS A 1 99 ? 81.246 28.038 54.404 1.00 34.19 99 LYS A CA 1
ATOM 777 C C . LYS A 1 99 ? 81.709 28.867 53.227 1.00 34.75 99 LYS A C 1
ATOM 778 O O . LYS A 1 99 ? 82.665 29.610 53.307 1.00 33.52 99 LYS A O 1
ATOM 784 N N . SER A 1 100 ? 80.965 28.735 52.145 1.00 32.71 100 SER A N 1
ATOM 785 C CA . SER A 1 100 ? 81.217 29.373 50.883 1.00 34.03 100 SER A CA 1
ATOM 786 C C . SER A 1 100 ? 81.211 30.936 50.892 1.00 30.31 100 SER A C 1
ATOM 787 O O . SER A 1 100 ? 80.276 31.492 51.434 1.00 26.46 100 SER A O 1
ATOM 790 N N . LYS A 1 101 ? 82.223 31.615 50.329 1.00 29.00 101 LYS A N 1
ATOM 791 C CA . LYS A 1 101 ? 82.228 33.108 50.240 1.00 26.25 101 LYS A CA 1
ATOM 792 C C . LYS A 1 101 ? 82.159 33.528 48.753 1.00 25.64 101 LYS A C 1
ATOM 793 O O . LYS A 1 101 ? 82.518 32.716 47.893 1.00 26.27 101 LYS A O 1
ATOM 799 N N . PRO A 1 102 ? 81.711 34.772 48.430 1.00 23.81 102 PRO A N 1
ATOM 800 C CA . PRO A 1 102 ? 81.661 35.116 47.010 1.00 25.16 102 PRO A CA 1
ATOM 801 C C . PRO A 1 102 ? 82.983 35.008 46.305 1.00 28.21 102 PRO A C 1
ATOM 802 O O . PRO A 1 102 ? 84.020 35.375 46.873 1.00 25.74 102 PRO A O 1
ATOM 806 N N . ALA A 1 103 ? 82.934 34.529 45.063 1.00 23.87 103 ALA A N 1
ATOM 807 C CA . ALA A 1 103 ? 84.161 34.395 44.289 1.00 24.44 103 ALA A CA 1
ATOM 808 C C . ALA A 1 103 ? 84.319 35.639 43.418 1.00 27.50 103 ALA A C 1
ATOM 809 O O . ALA A 1 103 ? 84.033 36.727 43.896 1.00 30.26 103 ALA A O 1
ATOM 811 N N . GLN A 1 104 ? 84.759 35.512 42.158 1.00 21.96 104 GLN A N 1
ATOM 812 C CA . GLN A 1 104 ? 84.905 36.684 41.317 1.00 23.50 104 GLN A CA 1
ATOM 813 C C . GLN A 1 104 ? 83.561 37.044 40.652 1.00 23.68 104 GLN A C 1
ATOM 814 O O . GLN A 1 104 ? 82.732 36.167 40.423 1.00 21.49 104 GLN A O 1
ATOM 820 N N . GLY A 1 105 ? 83.375 38.330 40.376 1.00 23.58 105 GLY A N 1
ATOM 821 C CA . GLY A 1 105 ? 82.160 38.843 39.746 1.00 22.64 105 GLY A CA 1
ATOM 822 C C . GLY A 1 105 ? 82.188 38.803 38.215 1.00 21.19 105 GLY A C 1
ATOM 823 O O . GLY A 1 105 ? 82.895 37.979 37.627 1.00 21.63 105 GLY A O 1
ATOM 824 N N . TYR A 1 106 ? 81.467 39.727 37.617 1.00 20.18 106 TYR A N 1
ATOM 825 C CA . TYR A 1 106 ? 81.312 39.841 36.157 1.00 20.35 106 TYR A CA 1
ATOM 826 C C . TYR A 1 106 ? 80.919 38.481 35.567 1.00 22.27 106 TYR A C 1
ATOM 827 O O . TYR A 1 106 ? 79.987 37.836 36.079 1.00 20.61 106 TYR A O 1
ATOM 836 N N . GLY A 1 107 ? 81.610 38.032 34.513 1.00 21.94 107 GLY A N 1
ATOM 837 C CA . GLY A 1 107 ? 81.239 36.772 33.888 1.00 20.75 107 GLY A CA 1
ATOM 838 C C . GLY A 1 107 ? 81.432 35.523 34.733 1.00 21.76 107 GLY A C 1
ATOM 839 O O . GLY A 1 107 ? 80.969 34.433 34.334 1.00 19.69 107 GLY A O 1
ATOM 840 N N . TYR A 1 108 ? 82.113 35.643 35.883 1.00 19.74 108 TYR A N 1
ATOM 841 C CA . TYR A 1 108 ? 82.303 34.490 36.769 1.00 19.55 108 TYR A CA 1
ATOM 842 C C . TYR A 1 108 ? 81.116 34.318 37.730 1.00 18.09 108 TYR A C 1
ATOM 843 O O . TYR A 1 108 ? 81.077 33.344 38.498 1.00 18.36 108 TYR A O 1
ATOM 852 N N . LEU A 1 109 ? 80.184 35.283 37.649 1.00 17.59 109 LEU A N 1
ATOM 853 C CA . LEU A 1 109 ? 78.860 35.248 38.318 1.00 18.37 109 LEU A CA 1
ATOM 854 C C . LEU A 1 109 ? 78.883 35.085 39.836 1.00 19.00 109 LEU A C 1
ATOM 855 O O . LEU A 1 109 ? 77.909 34.627 40.428 1.00 21.03 109 LEU A O 1
ATOM 860 N N . GLY A 1 110 ? 80.001 35.464 40.449 1.00 18.68 110 GLY A N 1
ATOM 861 C CA . GLY A 1 110 ? 80.127 35.327 41.891 1.00 20.03 110 GLY A CA 1
ATOM 862 C C . GLY A 1 110 ? 80.466 33.926 42.366 1.00 19.11 110 GLY A C 1
ATOM 863 O O . GLY A 1 110 ? 80.589 33.697 43.580 1.00 19.54 110 GLY A O 1
ATOM 864 N N . VAL A 1 111 ? 80.637 32.994 41.427 1.00 19.48 111 VAL A N 1
ATOM 865 C CA . VAL A 1 111 ? 80.881 31.587 41.763 1.00 20.30 111 VAL A CA 1
ATOM 866 C C . VAL A 1 111 ? 82.269 31.030 41.459 1.00 21.24 111 VAL A C 1
ATOM 867 O O . VAL A 1 111 ? 82.787 30.204 42.224 1.00 23.32 111 VAL A O 1
ATOM 871 N N . PHE A 1 112 ? 82.849 31.452 40.340 1.00 20.96 112 PHE A N 1
ATOM 872 C CA . PHE A 1 112 ? 84.195 30.933 39.969 1.00 23.29 112 PHE A CA 1
ATOM 873 C C . PHE A 1 112 ? 85.260 32.027 40.065 1.00 23.95 112 PHE A C 1
ATOM 874 O O . PHE A 1 112 ? 84.915 33.190 40.227 1.00 22.39 112 PHE A O 1
ATOM 882 N N . ASN A 1 113 ? 86.540 31.654 40.004 1.00 26.06 113 ASN A N 1
ATOM 883 C CA . ASN A 1 113 ? 87.664 32.607 40.121 1.00 27.85 113 ASN A CA 1
ATOM 884 C C . ASN A 1 113 ? 88.303 33.031 38.800 1.00 28.52 113 ASN A C 1
ATOM 885 O O . ASN A 1 113 ? 88.931 34.102 38.712 1.00 27.66 113 ASN A O 1
ATOM 890 N N . ASN A 1 114 ? 88.238 32.147 37.808 1.00 24.00 114 ASN A N 1
ATOM 891 C CA . ASN A 1 114 ? 88.735 32.477 36.475 1.00 29.36 114 ASN A CA 1
ATOM 892 C C . ASN A 1 114 ? 88.055 31.537 35.491 1.00 29.00 114 ASN A C 1
ATOM 893 O O . ASN A 1 114 ? 87.117 30.833 35.884 1.00 23.68 114 ASN A O 1
ATOM 898 N N . SER A 1 115 ? 88.503 31.501 34.236 1.00 27.37 115 SER A N 1
ATOM 899 C CA . SER A 1 115 ? 87.791 30.697 33.238 1.00 27.23 115 SER A CA 1
ATOM 900 C C . SER A 1 115 ? 88.310 29.282 33.009 1.00 27.89 115 SER A C 1
ATOM 901 O O . SER A 1 115 ? 87.852 28.590 32.093 1.00 26.50 115 SER A O 1
ATOM 904 N N . LYS A 1 116 ? 89.251 28.828 33.831 1.00 27.00 116 LYS A N 1
ATOM 905 C CA . LYS A 1 116 ? 89.774 27.488 33.646 1.00 28.95 116 LYS A CA 1
ATOM 906 C C . LYS A 1 116 ? 89.006 26.468 34.452 1.00 30.69 116 LYS A C 1
ATOM 907 O O . LYS A 1 116 ? 88.426 26.801 35.499 1.00 31.08 116 LYS A O 1
ATOM 913 N N . GLN A 1 117 ? 88.979 25.231 33.961 1.00 29.86 117 GLN A N 1
ATOM 914 C CA . GLN A 1 117 ? 88.326 24.161 34.707 1.00 31.57 117 GLN A CA 1
ATOM 915 C C . GLN A 1 117 ? 89.262 23.842 35.885 1.00 34.20 117 GLN A C 1
ATOM 916 O O . GLN A 1 117 ? 90.491 23.849 35.745 1.00 30.23 117 GLN A O 1
ATOM 922 N N . ASP A 1 118 ? 88.692 23.583 37.052 1.00 30.00 118 ASP A N 1
ATOM 923 C CA . ASP A 1 118 ? 89.527 23.271 38.218 1.00 29.25 118 ASP A CA 1
ATOM 924 C C . ASP A 1 118 ? 88.667 22.347 39.070 1.00 29.70 118 ASP A C 1
ATOM 925 O O . ASP A 1 118 ? 87.684 22.770 39.665 1.00 28.05 118 ASP A O 1
ATOM 930 N N . ASN A 1 119 ? 89.008 21.071 39.088 1.00 29.31 119 ASN A N 1
ATOM 931 C CA . ASN A 1 119 ? 88.231 20.143 39.878 1.00 28.09 119 ASN A CA 1
ATOM 932 C C . ASN A 1 119 ? 88.145 20.499 41.358 1.00 32.31 119 ASN A C 1
ATOM 933 O O . ASN A 1 119 ? 87.238 20.005 42.060 1.00 27.18 119 ASN A O 1
ATOM 938 N N . SER A 1 120 ? 89.073 21.349 41.838 1.00 26.06 120 SER A N 1
ATOM 939 C CA . SER A 1 120 ? 89.054 21.814 43.233 1.00 30.54 120 SER A CA 1
ATOM 940 C C . SER A 1 120 ? 87.882 22.723 43.568 1.00 29.71 120 SER A C 1
ATOM 941 O O . SER A 1 120 ? 87.603 22.971 44.754 1.00 30.35 120 SER A O 1
ATOM 944 N N . TYR A 1 121 ? 87.229 23.286 42.545 1.00 28.22 121 TYR A N 1
ATOM 945 C CA . TYR A 1 121 ? 86.060 24.115 42.824 1.00 24.88 121 TYR A CA 1
ATOM 946 C C . TYR A 1 121 ? 85.000 23.265 43.534 1.00 25.33 121 TYR A C 1
ATOM 947 O O . TYR A 1 121 ? 84.271 23.762 44.399 1.00 26.40 121 TYR A O 1
ATOM 956 N N . GLN A 1 122 ? 84.931 21.989 43.148 1.00 23.78 122 GLN A N 1
ATOM 957 C CA . GLN A 1 122 ? 83.945 21.039 43.654 1.00 22.97 122 GLN A CA 1
ATOM 958 C C . GLN A 1 122 ? 82.583 21.724 43.625 1.00 23.35 122 GLN A C 1
ATOM 959 O O . GLN A 1 122 ? 81.809 21.640 44.578 1.00 22.75 122 GLN A O 1
ATOM 965 N N . THR A 1 123 ? 82.302 22.371 42.491 1.00 21.90 123 THR A N 1
ATOM 966 C CA . THR A 1 123 ? 81.047 23.102 42.357 1.00 21.33 123 THR A CA 1
ATOM 967 C C . THR A 1 123 ? 80.234 22.693 41.131 1.00 20.86 123 THR A C 1
ATOM 968 O O . THR A 1 123 ? 80.783 22.497 40.039 1.00 21.52 123 THR A O 1
ATOM 972 N N . LEU A 1 124 ? 78.912 22.558 41.331 1.00 17.93 124 LEU A N 1
ATOM 973 C CA . LEU A 1 124 ? 77.985 22.256 40.217 1.00 20.12 124 LEU A CA 1
ATOM 974 C C . LEU A 1 124 ? 77.092 23.507 40.155 1.00 21.04 124 LEU A C 1
ATOM 975 O O . LEU A 1 124 ? 76.627 23.980 41.196 1.00 21.74 124 LEU A O 1
ATOM 980 N N . ALA A 1 125 ? 76.843 24.053 38.969 1.00 18.62 125 ALA A N 1
ATOM 981 C CA . ALA A 1 125 ? 75.967 25.244 38.901 1.00 20.10 125 ALA A CA 1
ATOM 982 C C . ALA A 1 125 ? 75.122 25.236 37.631 1.00 20.27 125 ALA A C 1
ATOM 983 O O . ALA A 1 125 ? 75.528 24.655 36.605 1.00 19.30 125 ALA A O 1
ATOM 985 N N . VAL A 1 126 ? 73.939 25.848 37.712 1.00 17.90 126 VAL A N 1
ATOM 986 C CA . VAL A 1 126 ? 73.067 26.013 36.549 1.00 17.34 126 VAL A CA 1
ATOM 987 C C . VAL A 1 126 ? 72.919 27.526 36.358 1.00 17.10 126 VAL A C 1
ATOM 988 O O . VAL A 1 126 ? 72.302 28.233 37.178 1.00 17.75 126 VAL A O 1
ATOM 992 N N . GLU A 1 127 ? 73.522 28.025 35.268 1.00 17.09 127 GLU A N 1
ATOM 993 C CA . GLU A 1 127 ? 73.518 29.467 35.015 1.00 16.34 127 GLU A CA 1
ATOM 994 C C . GLU A 1 127 ? 72.493 29.946 34.005 1.00 16.67 127 GLU A C 1
ATOM 995 O O . GLU A 1 127 ? 72.061 29.184 33.142 1.00 17.37 127 GLU A O 1
ATOM 1001 N N . PHE A 1 128 ? 72.101 31.220 34.123 1.00 14.53 128 PHE A N 1
ATOM 1002 C CA . PHE A 1 128 ? 71.195 31.914 33.175 1.00 17.16 128 PHE A CA 1
ATOM 1003 C C . PHE A 1 128 ? 72.050 33.143 32.885 1.00 18.01 128 PHE A C 1
ATOM 1004 O O . PHE A 1 128 ? 71.989 34.178 33.559 1.00 19.17 128 PHE A O 1
ATOM 1012 N N . ASP A 1 129 ? 72.813 33.002 31.805 1.00 16.47 129 ASP A N 1
ATOM 1013 C CA . ASP A 1 129 ? 73.901 33.907 31.416 1.00 18.70 129 ASP A CA 1
ATOM 1014 C C . ASP A 1 129 ? 73.496 34.882 30.334 1.00 20.13 129 ASP A C 1
ATOM 1015 O O . ASP A 1 129 ? 73.054 34.468 29.253 1.00 19.17 129 ASP A O 1
ATOM 1020 N N . THR A 1 130 ? 73.686 36.170 30.606 1.00 17.17 130 THR A N 1
ATOM 1021 C CA . THR A 1 130 ? 73.253 37.204 29.702 1.00 18.66 130 THR A CA 1
ATOM 1022 C C . THR A 1 130 ? 74.317 37.925 28.888 1.00 17.50 130 THR A C 1
ATOM 1023 O O . THR A 1 130 ? 73.961 38.772 28.050 1.00 20.57 130 THR A O 1
ATOM 1027 N N . PHE A 1 131 ? 75.586 37.578 29.082 1.00 19.64 131 PHE A N 1
ATOM 1028 C CA . PHE A 1 131 ? 76.661 38.253 28.352 1.00 20.61 131 PHE A CA 1
ATOM 1029 C C . PHE A 1 131 ? 77.587 37.210 27.772 1.00 21.22 131 PHE A C 1
ATOM 1030 O O . PHE A 1 131 ? 78.037 36.318 28.492 1.00 19.57 131 PHE A O 1
ATOM 1038 N N . SER A 1 132 ? 77.878 37.319 26.463 1.00 17.42 132 SER A N 1
ATOM 1039 C CA . SER A 1 132 ? 78.765 36.340 25.830 1.00 19.13 132 SER A CA 1
ATOM 1040 C C . SER A 1 132 ? 80.265 36.672 26.022 1.00 21.25 132 SER A C 1
ATOM 1041 O O . SER A 1 132 ? 80.830 37.531 25.311 1.00 20.82 132 SER A O 1
ATOM 1044 N N . ASN A 1 133 ? 80.891 36.027 27.004 1.00 18.40 133 ASN A N 1
ATOM 1045 C CA . ASN A 1 133 ? 82.304 36.170 27.296 1.00 21.07 133 ASN A CA 1
ATOM 1046 C C . ASN A 1 133 ? 83.143 35.323 26.287 1.00 19.49 133 ASN A C 1
ATOM 1047 O O . ASN A 1 133 ? 82.588 34.564 25.465 1.00 19.45 133 ASN A O 1
ATOM 1052 N N . PRO A 1 134 ? 84.494 35.425 26.363 1.00 19.72 134 PRO A N 1
ATOM 1053 C CA . PRO A 1 134 ? 85.392 34.676 25.461 1.00 22.95 134 PRO A CA 1
ATOM 1054 C C . PRO A 1 134 ? 85.196 33.153 25.512 1.00 22.07 134 PRO A C 1
ATOM 1055 O O . PRO A 1 134 ? 85.470 32.442 24.552 1.00 23.04 134 PRO A O 1
ATOM 1059 N N . TRP A 1 135 ? 84.728 32.637 26.647 1.00 19.94 135 TRP A N 1
ATOM 1060 C CA . TRP A 1 135 ? 84.492 31.209 26.800 1.00 19.88 135 TRP A CA 1
ATOM 1061 C C . TRP A 1 135 ? 83.043 30.771 26.553 1.00 20.98 135 TRP A C 1
ATOM 1062 O O . TRP A 1 135 ? 82.729 29.610 26.683 1.00 20.88 135 TRP A O 1
ATOM 1073 N N . ASP A 1 136 ? 82.178 31.692 26.185 1.00 18.39 136 ASP A N 1
ATOM 1074 C CA . ASP A 1 136 ? 80.744 31.399 26.009 1.00 20.40 136 ASP A CA 1
ATOM 1075 C C . ASP A 1 136 ? 80.303 31.179 24.574 1.00 21.40 136 ASP A C 1
ATOM 1076 O O . ASP A 1 136 ? 80.993 31.589 23.636 1.00 21.63 136 ASP A O 1
ATOM 1081 N N . PRO A 1 137 ? 79.124 30.545 24.389 1.00 20.94 137 PRO A N 1
ATOM 1082 C CA . PRO 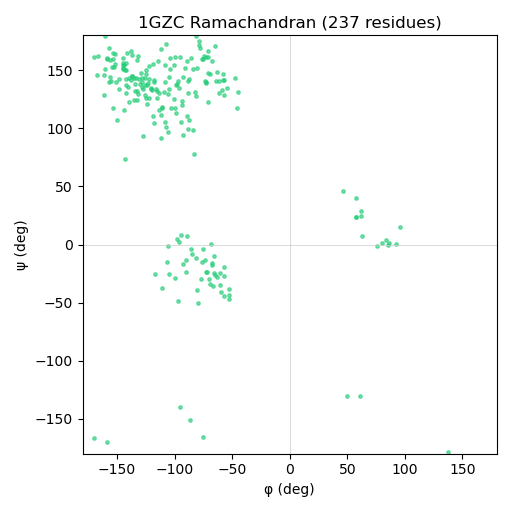A 1 137 ? 78.580 30.360 23.044 1.00 21.49 137 PRO A CA 1
ATOM 1083 C C . PRO A 1 137 ? 78.102 31.805 22.760 1.00 23.33 137 PRO A C 1
ATOM 1084 O O . PRO A 1 137 ? 77.962 32.611 23.676 1.00 20.88 137 PRO A O 1
ATOM 1088 N N . PRO A 1 138 ? 77.870 32.160 21.497 1.00 21.37 138 PRO A N 1
ATOM 1089 C CA . PRO A 1 138 ? 77.421 33.501 21.111 1.00 21.04 138 PRO A CA 1
ATOM 1090 C C . PRO A 1 138 ? 76.003 33.874 21.529 1.00 19.03 138 PRO A C 1
ATOM 1091 O O . PRO A 1 138 ? 75.758 35.031 21.855 1.00 22.40 138 PRO A O 1
ATOM 1095 N N . GLN A 1 139 ? 75.089 32.904 21.551 1.00 22.06 139 GLN A N 1
ATOM 1096 C CA . GLN A 1 139 ? 73.696 33.223 21.878 1.00 20.98 139 GLN A CA 1
ATOM 1097 C C . GLN A 1 139 ? 73.522 33.575 23.342 1.00 19.42 139 GLN A C 1
ATOM 1098 O O . GLN A 1 139 ? 73.878 32.785 24.199 1.00 19.44 139 GLN A O 1
ATOM 1104 N N . VAL A 1 140 ? 73.001 34.770 23.588 1.00 19.56 140 VAL A N 1
ATOM 1105 C CA . VAL A 1 140 ? 72.643 35.167 24.946 1.00 20.64 140 VAL A CA 1
ATOM 1106 C C . VAL A 1 140 ? 71.210 35.736 24.908 1.00 19.51 140 VAL A C 1
ATOM 1107 O O . VAL A 1 140 ? 70.784 36.411 23.966 1.00 22.38 140 VAL A O 1
ATOM 1111 N N . PRO A 1 141 ? 70.427 35.441 25.946 1.00 18.61 141 PRO A N 1
ATOM 1112 C CA . PRO A 1 141 ? 70.794 34.625 27.119 1.00 18.06 141 PRO A CA 1
ATOM 1113 C C . PRO A 1 141 ? 70.885 33.147 26.790 1.00 19.54 141 PRO A C 1
ATOM 1114 O O . PRO A 1 141 ? 70.365 32.689 25.770 1.00 20.84 141 PRO A O 1
ATOM 1118 N N . HIS A 1 142 ? 71.572 32.403 27.659 1.00 16.22 142 HIS A N 1
ATOM 1119 C CA . HIS A 1 142 ? 71.597 30.959 27.545 1.00 18.31 142 HIS A CA 1
ATOM 1120 C C . HIS A 1 142 ? 71.572 30.298 28.922 1.00 18.69 142 HIS A C 1
ATOM 1121 O O . HIS A 1 142 ? 72.064 30.849 29.896 1.00 18.76 142 HIS A O 1
ATOM 1128 N N . ILE A 1 143 ? 70.992 29.096 28.972 1.00 18.24 143 ILE A N 1
ATOM 1129 C CA . ILE A 1 143 ? 71.055 28.280 30.193 1.00 18.11 143 ILE A CA 1
ATOM 1130 C C . ILE A 1 143 ? 72.363 27.518 30.028 1.00 19.56 143 ILE A C 1
ATOM 1131 O O . ILE A 1 143 ? 72.709 27.105 28.901 1.00 19.45 143 ILE A O 1
ATOM 1136 N N . GLY A 1 144 ? 73.077 27.324 31.130 1.00 15.36 144 GLY A N 1
ATOM 1137 C CA . GLY A 1 144 ? 74.318 26.540 31.072 1.00 17.34 144 GLY A CA 1
ATOM 1138 C C . GLY A 1 144 ? 74.468 25.576 32.251 1.00 16.32 144 GLY A C 1
ATOM 1139 O O . GLY A 1 144 ? 74.078 25.903 33.388 1.00 17.69 144 GLY A O 1
ATOM 1140 N N . ILE A 1 145 ? 74.996 24.375 31.975 1.00 17.65 145 ILE A N 1
ATOM 1141 C CA . ILE A 1 145 ? 75.285 23.423 33.062 1.00 17.13 145 ILE A CA 1
ATOM 1142 C C . ILE A 1 145 ? 76.820 23.521 33.222 1.00 19.30 145 ILE A C 1
ATOM 1143 O O . ILE A 1 145 ? 77.589 23.224 32.292 1.00 19.93 145 ILE A O 1
ATOM 1148 N N . ASP A 1 146 ? 77.221 23.970 34.420 1.00 18.64 146 ASP A N 1
ATOM 1149 C CA . ASP A 1 146 ? 78.629 24.237 34.771 1.00 19.43 146 ASP A CA 1
ATOM 1150 C C . ASP A 1 146 ? 79.127 23.239 35.793 1.00 19.78 146 ASP A C 1
ATOM 1151 O O . ASP A 1 146 ? 78.629 23.166 36.927 1.00 20.23 146 ASP A O 1
ATOM 1156 N N . VAL A 1 147 ? 80.139 22.460 35.402 1.00 19.25 147 VAL A N 1
ATOM 1157 C CA . VAL A 1 147 ? 80.710 21.468 36.311 1.00 21.30 147 VAL A CA 1
ATOM 1158 C C . VAL A 1 147 ? 82.168 21.867 36.530 1.00 22.64 147 VAL A C 1
ATOM 1159 O O . VAL A 1 147 ? 83.000 21.704 35.625 1.00 21.92 147 VAL A O 1
ATOM 1163 N N . ASN A 1 148 ? 82.447 22.441 37.700 1.00 20.78 148 ASN A N 1
ATOM 1164 C CA . ASN A 1 148 ? 83.829 22.853 38.056 1.00 21.47 148 ASN A CA 1
ATOM 1165 C C . ASN A 1 148 ? 84.453 23.835 37.076 1.00 22.07 148 ASN A C 1
ATOM 1166 O O . ASN A 1 148 ? 85.688 23.946 36.950 1.00 22.76 148 ASN A O 1
ATOM 1171 N N . SER A 1 149 ? 83.617 24.557 36.361 1.00 19.88 149 SER A N 1
ATOM 1172 C CA . SER A 1 149 ? 84.119 25.543 35.409 1.00 20.79 149 SER A CA 1
ATOM 1173 C C . SER A 1 149 ? 82.985 26.451 34.937 1.00 21.11 149 SER A C 1
ATOM 1174 O O . SER A 1 149 ? 81.851 26.006 34.779 1.00 19.12 149 SER A O 1
ATOM 1177 N N . ILE A 1 150 ? 83.322 27.717 34.694 1.00 19.66 150 ILE A N 1
ATOM 1178 C CA . ILE A 1 150 ? 82.370 28.686 34.132 1.00 20.76 150 ILE A CA 1
ATOM 1179 C C . ILE A 1 150 ? 82.168 28.353 32.611 1.00 22.46 150 ILE A C 1
ATOM 1180 O O . ILE A 1 150 ? 81.244 28.867 31.987 1.00 19.57 150 ILE A O 1
ATOM 1185 N N . ARG A 1 151 ? 83.025 27.505 32.027 1.00 19.84 151 ARG A N 1
ATOM 1186 C CA . ARG A 1 151 ? 82.851 27.127 30.601 1.00 20.91 151 ARG A CA 1
ATOM 1187 C C . ARG A 1 151 ? 81.916 25.905 30.624 1.00 20.21 151 ARG A C 1
ATOM 1188 O O . ARG A 1 151 ? 82.336 24.751 30.861 1.00 21.84 151 ARG A O 1
ATOM 1196 N N . SER A 1 152 ? 80.648 26.174 30.359 1.00 20.38 152 SER A N 1
ATOM 1197 C CA . SER A 1 152 ? 79.631 25.119 30.469 1.00 21.87 152 SER A CA 1
ATOM 1198 C C . SER A 1 152 ? 79.891 23.898 29.621 1.00 20.75 152 SER A C 1
ATOM 1199 O O . SER A 1 152 ? 80.338 24.015 28.479 1.00 22.26 152 SER A O 1
ATOM 1202 N N . ILE A 1 153 ? 79.588 22.736 30.180 1.00 18.32 153 ILE A N 1
ATOM 1203 C CA . ILE A 1 153 ? 79.692 21.516 29.401 1.00 18.45 153 ILE A CA 1
ATOM 1204 C C . ILE A 1 153 ? 78.557 21.442 28.368 1.00 22.35 153 ILE A C 1
ATOM 1205 O O . ILE A 1 153 ? 78.662 20.758 27.335 1.00 24.23 153 ILE A O 1
ATOM 1210 N N . LYS A 1 154 ? 77.456 22.140 28.637 1.00 21.28 154 LYS A N 1
ATOM 1211 C CA . LYS A 1 154 ? 76.331 22.160 27.692 1.00 19.39 154 LYS A CA 1
ATOM 1212 C C . LYS A 1 154 ? 75.484 23.428 27.922 1.00 16.91 154 LYS A C 1
ATOM 1213 O O . LYS A 1 154 ? 75.318 23.827 29.063 1.00 18.63 154 LYS A O 1
ATOM 1219 N N . THR A 1 155 ? 75.013 24.063 26.841 1.00 17.10 155 THR A N 1
ATOM 1220 C CA . THR A 1 155 ? 74.176 25.250 26.935 1.00 18.61 155 THR A CA 1
ATOM 1221 C C . THR A 1 155 ? 72.939 25.154 26.056 1.00 21.36 155 THR A C 1
ATOM 1222 O O . THR A 1 155 ? 72.873 24.339 25.120 1.00 22.08 155 THR A O 1
ATOM 1226 N N . GLN A 1 156 ? 71.960 25.995 26.353 1.00 19.44 156 GLN A N 1
ATOM 1227 C CA . GLN A 1 156 ? 70.720 26.051 25.572 1.00 19.88 156 GLN A CA 1
ATOM 1228 C C . GLN A 1 156 ? 70.279 27.520 25.524 1.00 20.12 156 GLN A C 1
ATOM 1229 O O . GLN A 1 156 ? 70.025 28.130 26.547 1.00 21.46 156 GLN A O 1
ATOM 1235 N N . PRO A 1 157 ? 70.255 28.115 24.330 1.00 18.59 157 PRO A N 1
ATOM 1236 C CA . PRO A 1 157 ? 69.842 29.518 24.219 1.00 18.93 157 PRO A CA 1
ATOM 1237 C C . PRO A 1 157 ? 68.376 29.712 24.659 1.00 21.43 157 PRO A C 1
ATOM 1238 O O . PRO A 1 157 ? 67.564 28.784 24.538 1.00 20.61 157 PRO A O 1
ATOM 1242 N N . PHE A 1 158 ? 68.052 30.873 25.221 1.00 20.75 158 PHE A N 1
ATOM 1243 C CA . PHE A 1 158 ? 66.651 31.182 25.509 1.00 22.43 158 PHE A CA 1
ATOM 1244 C C . PHE A 1 158 ? 66.427 32.646 25.257 1.00 27.01 158 PHE A C 1
ATOM 1245 O O . PHE A 1 158 ? 67.346 33.448 25.380 1.00 24.91 158 PHE A O 1
ATOM 1253 N N . GLN A 1 159 ? 65.213 33.002 24.864 1.00 22.40 159 GLN A N 1
ATOM 1254 C CA . GLN A 1 159 ? 64.909 34.404 24.601 1.00 28.02 159 GLN A CA 1
ATOM 1255 C C . GLN A 1 159 ? 64.460 35.044 25.902 1.00 23.37 159 GLN A C 1
ATOM 1256 O O . GLN A 1 159 ? 63.643 34.506 26.641 1.00 24.69 159 GLN A O 1
ATOM 1267 N N . LEU A 1 160 ? 65.044 36.183 26.233 1.00 23.26 160 LEU A N 1
ATOM 1268 C CA . LEU A 1 160 ? 64.610 36.855 27.428 1.00 24.14 160 LEU A CA 1
ATOM 1269 C C . LEU A 1 160 ? 63.234 37.463 27.145 1.00 27.76 160 LEU A C 1
ATOM 1270 O O . LEU A 1 160 ? 62.979 37.923 26.032 1.00 28.93 160 LEU A O 1
ATOM 1275 N N . ASP A 1 161 ? 62.320 37.375 28.097 1.00 26.65 161 ASP A N 1
ATOM 1276 C CA . ASP A 1 161 ? 61.055 38.109 27.942 1.00 27.72 161 ASP A CA 1
ATOM 1277 C C . ASP A 1 161 ? 61.363 39.226 28.967 1.00 29.11 161 ASP A C 1
ATOM 1278 O O . ASP A 1 161 ? 61.207 39.051 30.193 1.00 28.04 161 ASP A O 1
ATOM 1283 N N . ASN A 1 162 ? 61.836 40.372 28.450 1.00 28.92 162 ASN A N 1
ATOM 1284 C CA . ASN A 1 162 ? 62.333 41.487 29.308 1.00 28.95 162 ASN A CA 1
ATOM 1285 C C . ASN A 1 162 ? 61.482 41.886 30.503 1.00 28.32 162 ASN A C 1
ATOM 1286 O O . ASN A 1 162 ? 60.331 42.270 30.353 1.00 28.18 162 ASN A O 1
ATOM 1291 N N . GLY A 1 163 ? 62.044 41.739 31.702 1.00 25.15 163 GLY A N 1
ATOM 1292 C CA . GLY A 1 163 ? 61.347 42.101 32.918 1.00 23.93 163 GLY A CA 1
ATOM 1293 C C . GLY A 1 163 ? 60.265 41.151 33.399 1.00 26.38 163 GLY A C 1
ATOM 1294 O O . GLY A 1 163 ? 59.656 41.395 34.448 1.00 27.15 163 GLY A O 1
ATOM 1295 N N . GLN A 1 164 ? 60.015 40.074 32.654 1.00 25.28 164 GLN A N 1
ATOM 1296 C CA . GLN A 1 164 ? 58.981 39.112 33.030 1.00 24.27 164 GLN A CA 1
ATOM 1297 C C . GLN A 1 164 ? 59.519 38.001 33.948 1.00 23.45 164 GLN A C 1
ATOM 1298 O O . GLN A 1 164 ? 60.741 37.728 33.987 1.00 23.16 164 GLN A O 1
ATOM 1304 N N . VAL A 1 165 ? 58.615 37.369 34.684 1.00 21.41 165 VAL A N 1
ATOM 1305 C CA . VAL A 1 165 ? 59.016 36.268 35.588 1.00 21.46 165 VAL A CA 1
ATOM 1306 C C . VAL A 1 165 ? 59.195 34.910 34.895 1.00 22.22 165 VAL A C 1
ATOM 1307 O O . VAL A 1 165 ? 58.329 34.483 34.110 1.00 24.52 165 VAL A O 1
ATOM 1311 N N . ALA A 1 166 ? 60.362 34.300 35.116 1.00 20.48 166 ALA A N 1
ATOM 1312 C CA . ALA A 1 166 ? 60.668 32.964 34.580 1.00 21.07 166 ALA A CA 1
ATOM 1313 C C . ALA A 1 166 ? 60.572 31.981 35.711 1.00 22.61 166 ALA A C 1
ATOM 1314 O O . ALA A 1 166 ? 60.901 32.298 36.858 1.00 22.32 166 ALA A O 1
ATOM 1316 N N . ASN A 1 167 ? 60.082 30.770 35.414 1.00 19.45 167 ASN A N 1
ATOM 1317 C CA . ASN A 1 167 ? 60.004 29.716 36.421 1.00 18.27 167 ASN A CA 1
ATOM 1318 C C . ASN A 1 167 ? 61.059 28.656 36.047 1.00 20.24 167 ASN A C 1
ATOM 1319 O O . ASN A 1 167 ? 61.121 28.224 34.895 1.00 21.58 167 ASN A O 1
ATOM 1324 N N . VAL A 1 168 ? 61.861 28.265 37.030 1.00 18.90 168 VAL A N 1
ATOM 1325 C CA . VAL A 1 168 ? 62.916 27.294 36.793 1.00 17.86 168 VAL A CA 1
ATOM 1326 C C . VAL A 1 168 ? 62.669 26.038 37.642 1.00 14.55 168 VAL A C 1
ATOM 1327 O O . VAL A 1 168 ? 62.283 26.096 38.821 1.00 16.99 168 VAL A O 1
ATOM 1331 N N . VAL A 1 169 ? 62.939 24.885 37.022 1.00 17.61 169 VAL A N 1
ATOM 1332 C CA . VAL A 1 169 ? 62.851 23.603 37.735 1.00 19.21 169 VAL A CA 1
ATOM 1333 C C . VAL A 1 169 ? 64.139 22.832 37.414 1.00 18.91 169 VAL A C 1
ATOM 1334 O O . VAL A 1 169 ? 64.468 22.669 36.227 1.00 20.70 169 VAL A O 1
ATOM 1338 N N . ILE A 1 170 ? 64.878 22.420 38.462 1.00 18.04 170 ILE A N 1
ATOM 1339 C CA . ILE A 1 170 ? 66.102 21.666 38.288 1.00 20.87 170 ILE A CA 1
ATOM 1340 C C . ILE A 1 170 ? 65.993 20.367 39.100 1.00 20.54 170 ILE A C 1
ATOM 1341 O O . ILE A 1 170 ? 65.665 20.404 40.287 1.00 21.02 170 ILE A O 1
ATOM 1346 N N . LYS A 1 171 ? 66.209 19.231 38.446 1.00 21.67 171 LYS A N 1
ATOM 1347 C CA . LYS A 1 171 ? 66.156 17.968 39.185 1.00 20.78 171 LYS A CA 1
ATOM 1348 C C . LYS A 1 171 ? 67.417 17.165 38.922 1.00 19.20 171 LYS A C 1
ATOM 1349 O O . LYS A 1 171 ? 67.885 17.106 37.794 1.00 20.09 171 LYS A O 1
ATOM 1355 N N . TYR A 1 172 ? 67.936 16.538 39.960 1.00 22.03 172 TYR A N 1
ATOM 1356 C CA . TYR A 1 172 ? 69.085 15.646 39.803 1.00 20.99 172 TYR A CA 1
ATOM 1357 C C . TYR A 1 172 ? 68.679 14.250 40.324 1.00 20.84 172 TYR A C 1
ATOM 1358 O O . TYR A 1 172 ? 68.206 14.129 41.454 1.00 22.06 172 TYR A O 1
ATOM 1367 N N . ASP A 1 173 ? 68.849 13.223 39.485 1.00 22.64 173 ASP A N 1
ATOM 1368 C CA . ASP A 1 173 ? 68.478 11.844 39.888 1.00 25.15 173 ASP A CA 1
ATOM 1369 C C . ASP A 1 173 ? 69.760 11.041 40.018 1.00 24.22 173 ASP A C 1
ATOM 1370 O O . ASP A 1 173 ? 70.429 10.767 39.012 1.00 24.25 173 ASP A O 1
ATOM 1379 N N . ALA A 1 174 ? 70.121 10.659 41.241 1.00 24.44 174 ALA A N 1
ATOM 1380 C CA . ALA A 1 174 ? 71.385 9.945 41.409 1.00 24.28 174 ALA A CA 1
ATOM 1381 C C . ALA A 1 174 ? 71.519 8.604 40.646 1.00 25.32 174 ALA A C 1
ATOM 1382 O O . ALA A 1 174 ? 72.568 8.338 40.052 1.00 24.01 174 ALA A O 1
ATOM 1384 N N . PRO A 1 175 ? 70.463 7.782 40.616 1.00 27.40 175 PRO A N 1
ATOM 1385 C CA . PRO A 1 175 ? 70.564 6.491 39.905 1.00 27.89 175 PRO A CA 1
ATOM 1386 C C . PRO A 1 175 ? 70.952 6.621 38.432 1.00 28.30 175 PRO A C 1
ATOM 1387 O O . PRO A 1 175 ? 71.800 5.862 37.925 1.00 29.28 175 PRO A O 1
ATOM 1391 N N . SER A 1 176 ? 70.329 7.569 37.741 1.00 26.52 176 SER A N 1
ATOM 1392 C CA . SER A 1 176 ? 70.632 7.806 36.327 1.00 25.96 176 SER A CA 1
ATOM 1393 C C . SER A 1 176 ? 71.741 8.813 36.087 1.00 25.02 176 SER A C 1
ATOM 1394 O O . SER A 1 176 ? 72.226 8.894 34.962 1.00 22.17 176 SER A O 1
ATOM 1397 N N . LYS A 1 177 ? 72.115 9.560 37.138 1.00 23.43 177 LYS A N 1
ATOM 1398 C CA . LYS A 1 177 ? 73.119 10.654 37.078 1.00 22.92 177 LYS A CA 1
ATOM 1399 C C . LYS A 1 177 ? 72.645 11.778 36.134 1.00 23.92 177 LYS A C 1
ATOM 1400 O O . LYS A 1 177 ? 73.431 12.541 35.603 1.00 21.29 177 LYS A O 1
ATOM 1406 N N . ILE A 1 178 ? 71.340 11.892 35.936 1.00 19.30 178 ILE A N 1
ATOM 1407 C CA . ILE A 1 178 ? 70.811 12.933 35.029 1.00 19.10 178 ILE A CA 1
ATOM 1408 C C . ILE A 1 178 ? 70.428 14.220 35.776 1.00 18.35 178 ILE A C 1
ATOM 1409 O O . ILE A 1 178 ? 69.724 14.192 36.771 1.00 19.21 178 ILE A O 1
ATOM 1414 N N . LEU A 1 179 ? 71.031 15.327 35.336 1.00 18.91 179 LEU A N 1
ATOM 1415 C CA . LEU A 1 179 ? 70.641 16.656 35.853 1.00 20.08 179 LEU A CA 1
ATOM 1416 C C . LEU A 1 179 ? 69.719 17.200 34.744 1.00 18.39 179 LEU A C 1
ATOM 1417 O O . LEU A 1 179 ? 70.147 17.302 33.579 1.00 18.60 179 LEU A O 1
ATOM 1422 N N . HIS A 1 180 ? 68.437 17.448 35.062 1.00 19.30 180 HIS A N 1
ATOM 1423 C CA . HIS A 1 180 ? 67.562 18.036 34.073 1.00 21.89 180 HIS A CA 1
ATOM 1424 C C . HIS A 1 180 ? 66.967 19.354 34.506 1.00 21.09 180 HIS A C 1
ATOM 1425 O O . HIS A 1 180 ? 66.482 19.543 35.625 1.00 20.95 180 HIS A O 1
ATOM 1438 N N . VAL A 1 181 ? 67.014 20.276 33.556 1.00 23.27 181 VAL A N 1
ATOM 1439 C CA . VAL A 1 181 ? 66.639 21.655 33.823 1.00 21.84 181 VAL A CA 1
ATOM 1440 C C . VAL A 1 181 ? 65.550 22.159 32.890 1.00 22.57 181 VAL A C 1
ATOM 1441 O O . VAL A 1 181 ? 65.594 21.906 31.680 1.00 23.03 181 VAL A O 1
ATOM 1445 N N . VAL A 1 182 ? 64.580 22.883 33.446 1.00 17.92 182 VAL A N 1
ATOM 1446 C CA . VAL A 1 182 ? 63.512 23.442 32.687 1.00 19.66 182 VAL A CA 1
ATOM 1447 C C . VAL A 1 182 ? 63.347 24.929 33.030 1.00 18.22 182 VAL A C 1
ATOM 1448 O O . VAL A 1 182 ? 63.497 25.301 34.181 1.00 19.16 182 VAL A O 1
ATOM 1452 N N . LEU A 1 183 ? 63.128 25.733 32.003 1.00 19.01 183 LEU A N 1
ATOM 1453 C CA . LEU A 1 183 ? 62.814 27.172 32.171 1.00 18.28 183 LEU A CA 1
ATOM 1454 C C . LEU A 1 183 ? 61.517 27.444 31.428 1.00 19.90 183 LEU A C 1
ATOM 1455 O O . LEU A 1 183 ? 61.398 27.107 30.233 1.00 21.29 183 LEU A O 1
ATOM 1460 N N . VAL A 1 184 ? 60.559 28.066 32.109 1.00 20.04 184 VAL A N 1
ATOM 1461 C CA . VAL A 1 184 ? 59.270 28.437 31.507 1.00 20.93 184 VAL A CA 1
ATOM 1462 C C . VAL A 1 184 ? 58.953 29.915 31.737 1.00 22.10 184 VAL A C 1
ATOM 1463 O O . VAL A 1 184 ? 59.152 30.434 32.841 1.00 24.20 184 VAL A O 1
ATOM 1467 N N . TYR A 1 185 ? 58.496 30.601 30.700 1.00 20.79 185 TYR A N 1
ATOM 1468 C CA . TYR A 1 185 ? 58.023 31.989 30.871 1.00 26.07 185 TYR A CA 1
ATOM 1469 C C . TYR A 1 185 ? 56.484 32.000 30.764 1.00 25.82 185 TYR A C 1
ATOM 1470 O O . TYR A 1 185 ? 55.965 31.898 29.645 1.00 29.43 185 TYR A O 1
ATOM 1479 N N . PRO A 1 186 ? 55.747 32.069 31.895 1.00 24.69 186 PRO A N 1
ATOM 1480 C CA . PRO A 1 186 ? 54.270 32.095 31.804 1.00 29.27 186 PRO A CA 1
ATOM 1481 C C . PRO A 1 186 ? 53.779 33.200 30.855 1.00 32.21 186 PRO A C 1
ATOM 1482 O O . PRO A 1 186 ? 52.806 33.003 30.094 1.00 34.18 186 PRO A O 1
ATOM 1486 N N . SER A 1 187 ? 54.458 34.347 30.887 1.00 32.27 187 SER A N 1
ATOM 1487 C CA . SER A 1 187 ? 54.102 35.494 30.053 1.00 32.24 187 SER A CA 1
ATOM 1488 C C . SER A 1 187 ? 53.983 35.149 28.561 1.00 34.15 187 SER A C 1
ATOM 1489 O O . SER A 1 187 ? 53.015 35.523 27.901 1.00 3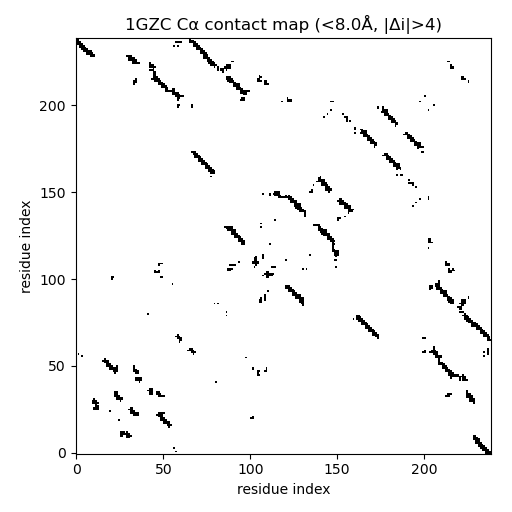6.92 187 SER A O 1
ATOM 1492 N N . SER A 1 188 ? 54.952 34.429 28.015 1.00 30.97 188 SER A N 1
ATOM 1493 C CA . SER A 1 188 ? 54.934 34.090 26.586 1.00 32.26 188 SER A CA 1
ATOM 1494 C C . SER A 1 188 ? 54.590 32.621 26.279 1.00 30.82 188 SER A C 1
ATOM 1495 O O . SER A 1 188 ? 54.307 32.262 25.138 1.00 31.37 188 SER A O 1
ATOM 1498 N N . GLY A 1 189 ? 54.647 31.774 27.297 1.00 27.32 189 GLY A N 1
ATOM 1499 C CA . GLY A 1 189 ? 54.401 30.357 27.104 1.00 27.77 189 GLY A CA 1
ATOM 1500 C C . GLY A 1 189 ? 55.661 29.603 26.668 1.00 25.44 189 GLY A C 1
ATOM 1501 O O . GLY A 1 189 ? 55.593 28.375 26.541 1.00 23.77 189 GLY A O 1
ATOM 1502 N N . ALA A 1 190 ? 56.806 30.288 26.508 1.00 24.58 190 ALA A N 1
ATOM 1503 C CA . ALA A 1 190 ? 58.028 29.622 26.072 1.00 25.61 190 ALA A CA 1
ATOM 1504 C C . ALA A 1 190 ? 58.513 28.594 27.095 1.00 22.52 190 ALA A C 1
ATOM 1505 O O . ALA A 1 190 ? 58.472 28.851 28.304 1.00 21.36 190 ALA A O 1
ATOM 1507 N N . ILE A 1 191 ? 59.011 27.462 26.587 1.00 20.56 191 ILE A N 1
ATOM 1508 C CA . ILE A 1 191 ? 59.523 26.399 27.442 1.00 22.90 191 ILE A CA 1
ATOM 1509 C C . ILE A 1 191 ? 60.870 25.970 26.878 1.00 22.93 191 ILE A C 1
ATOM 1510 O O . ILE A 1 191 ? 60.986 25.699 25.661 1.00 21.41 191 ILE A O 1
ATOM 1515 N N . TYR A 1 192 ? 61.874 25.872 27.766 1.00 21.32 192 TYR A N 1
ATOM 1516 C CA . TYR A 1 192 ? 63.225 25.439 27.394 1.00 22.39 192 TYR A CA 1
ATOM 1517 C C . TYR A 1 192 ? 63.610 24.292 28.281 1.00 22.49 192 TYR A C 1
ATOM 1518 O O . TYR A 1 192 ? 63.282 24.296 29.473 1.00 22.72 192 TYR A O 1
ATOM 1527 N N . THR A 1 193 ? 64.337 23.314 27.727 1.00 23.13 193 THR A N 1
ATOM 1528 C CA . THR A 1 193 ? 64.788 22.153 28.507 1.00 22.88 193 THR A CA 1
ATOM 1529 C C . THR A 1 193 ? 66.216 21.783 28.119 1.00 23.66 193 THR A C 1
ATOM 1530 O O . THR A 1 193 ? 66.618 21.943 26.962 1.00 26.77 193 THR A O 1
ATOM 1534 N N . ILE A 1 194 ? 66.997 21.366 29.112 1.00 20.01 194 ILE A N 1
ATOM 1535 C CA . ILE A 1 194 ? 68.384 20.971 28.854 1.00 20.95 194 ILE A CA 1
ATOM 1536 C C . ILE A 1 194 ? 68.746 19.925 29.909 1.00 19.18 194 ILE A C 1
ATOM 1537 O O . ILE A 1 194 ? 68.300 20.032 31.054 1.00 21.30 194 ILE A O 1
ATOM 1542 N N . ALA A 1 195 ? 69.473 18.880 29.507 1.00 20.00 195 ALA A N 1
ATOM 1543 C CA . ALA A 1 195 ? 69.850 17.852 30.472 1.00 20.37 195 ALA A CA 1
ATOM 1544 C C . ALA A 1 195 ? 71.236 17.331 30.170 1.00 20.28 195 ALA A C 1
ATOM 1545 O O . ALA A 1 195 ? 71.676 17.348 29.023 1.00 20.55 195 ALA A O 1
ATOM 1547 N N . GLU A 1 196 ? 71.904 16.825 31.212 1.00 20.32 196 GLU A N 1
ATOM 1548 C CA . GLU A 1 196 ? 73.249 16.277 31.007 1.00 22.08 196 GLU A CA 1
ATOM 1549 C C . GLU A 1 196 ? 73.559 15.325 32.144 1.00 21.47 196 GLU A C 1
ATOM 1550 O O . GLU A 1 196 ? 72.942 15.408 33.188 1.00 23.18 196 GLU A O 1
ATOM 1556 N N . ILE A 1 197 ? 74.547 14.453 31.916 1.00 21.20 197 ILE A N 1
ATOM 1557 C CA . ILE A 1 197 ? 74.986 13.491 32.887 1.00 22.50 197 ILE A CA 1
ATOM 1558 C C . ILE A 1 197 ? 75.960 14.200 33.830 1.00 23.75 197 ILE A C 1
ATOM 1559 O O . ILE A 1 197 ? 76.848 14.922 33.357 1.00 21.91 197 ILE A O 1
ATOM 1564 N N . VAL A 1 198 ? 75.760 14.034 35.135 1.00 22.62 198 VAL A N 1
ATOM 1565 C CA . VAL A 1 198 ? 76.639 14.624 36.152 1.00 21.41 198 VAL A CA 1
ATOM 1566 C C . VAL A 1 198 ? 76.855 13.606 37.266 1.00 24.71 198 VAL A C 1
ATOM 1567 O O . VAL A 1 198 ? 75.895 13.132 37.879 1.00 24.74 198 VAL A O 1
ATOM 1571 N N . ASP A 1 199 ? 78.118 13.255 37.536 1.00 23.99 199 ASP A N 1
ATOM 1572 C CA . ASP A 1 199 ? 78.407 12.313 38.614 1.00 24.06 199 ASP A CA 1
ATOM 1573 C C . ASP A 1 199 ? 78.673 13.177 39.875 1.00 24.93 199 ASP A C 1
ATOM 1574 O O . ASP A 1 199 ? 79.787 13.631 40.092 1.00 24.54 199 ASP A O 1
ATOM 1579 N N . VAL A 1 200 ? 77.661 13.412 40.706 1.00 24.10 200 VAL A N 1
ATOM 1580 C CA . VAL A 1 200 ? 77.878 14.292 41.868 1.00 25.26 200 VAL A CA 1
ATOM 1581 C C . VAL A 1 200 ? 78.841 13.780 42.930 1.00 25.19 200 VAL A C 1
ATOM 1582 O O . VAL A 1 200 ? 79.419 14.566 43.641 1.00 26.93 200 VAL A O 1
ATOM 1586 N N . LYS A 1 201 ? 79.029 12.466 43.022 1.00 26.25 201 LYS A N 1
ATOM 1587 C CA . LYS A 1 201 ? 79.957 11.965 44.027 1.00 27.24 201 LYS A CA 1
ATOM 1588 C C . LYS A 1 201 ? 81.378 12.336 43.603 1.00 29.12 201 LYS A C 1
ATOM 1589 O O . LYS A 1 201 ? 82.235 12.558 44.455 1.00 28.74 201 LYS A O 1
ATOM 1595 N N . GLN A 1 202 ? 81.617 12.433 42.294 1.00 25.98 202 GLN A N 1
ATOM 1596 C CA . GLN A 1 202 ? 82.918 12.821 41.766 1.00 29.71 202 GLN A CA 1
ATOM 1597 C C . GLN A 1 202 ? 83.115 14.340 41.814 1.00 29.13 202 GLN A C 1
ATOM 1598 O O . GLN A 1 202 ? 84.204 14.843 42.107 1.00 30.97 202 GLN A O 1
ATOM 1604 N N . VAL A 1 203 ? 82.046 15.069 41.510 1.00 25.48 203 VAL A N 1
ATOM 1605 C CA . VAL A 1 203 ? 82.111 16.541 41.431 1.00 25.98 203 VAL A CA 1
ATOM 1606 C C . VAL A 1 203 ? 82.070 17.328 42.749 1.00 25.55 203 VAL A C 1
ATOM 1607 O O . VAL A 1 203 ? 82.903 18.191 42.991 1.00 27.49 203 VAL A O 1
ATOM 1611 N N . LEU A 1 204 ? 81.104 17.026 43.588 1.00 22.59 204 LEU A N 1
ATOM 1612 C CA . LEU A 1 204 ? 80.887 17.732 44.829 1.00 23.34 204 LEU A CA 1
ATOM 1613 C C . LEU A 1 204 ? 81.513 17.118 46.083 1.00 26.53 204 LEU A C 1
ATOM 1614 O O . LEU A 1 204 ? 81.851 15.930 46.090 1.00 26.01 204 LEU A O 1
ATOM 1619 N N . PRO A 1 205 ? 81.666 17.925 47.145 1.00 26.46 205 PRO A N 1
ATOM 1620 C CA . PRO A 1 205 ? 82.208 17.376 48.389 1.00 28.72 205 PRO A CA 1
ATOM 1621 C C . PRO A 1 205 ? 80.984 16.625 48.994 1.00 28.59 205 PRO A C 1
ATOM 1622 O O . PRO A 1 205 ? 79.845 16.738 48.513 1.00 25.37 205 PRO A O 1
ATOM 1626 N N . ASP A 1 206 ? 81.196 15.823 50.019 1.00 27.69 206 ASP A N 1
ATOM 1627 C CA . ASP A 1 206 ? 80.055 15.089 50.563 1.00 25.29 206 ASP A CA 1
ATOM 1628 C C . ASP A 1 206 ? 78.961 15.970 51.190 1.00 26.68 206 ASP A C 1
ATOM 1629 O O . ASP A 1 206 ? 77.792 15.560 51.249 1.00 23.37 206 ASP A O 1
ATOM 1634 N N . TRP A 1 207 ? 79.342 17.158 51.673 1.00 25.03 207 TRP A N 1
ATOM 1635 C CA . TRP A 1 207 ? 78.415 18.136 52.251 1.00 27.16 207 TRP A CA 1
ATOM 1636 C C . TRP A 1 207 ? 78.597 19.408 51.446 1.00 24.89 207 TRP A C 1
ATOM 1637 O O . TRP A 1 207 ? 79.751 19.779 51.139 1.00 27.56 207 TRP A O 1
ATOM 1648 N N . VAL A 1 208 ? 77.490 20.088 51.133 1.00 24.56 208 VAL A N 1
ATOM 1649 C CA . VAL A 1 208 ? 77.543 21.327 50.332 1.00 23.50 208 VAL A CA 1
ATOM 1650 C C . VAL A 1 208 ? 76.634 22.412 50.865 1.00 22.49 208 VAL A C 1
ATOM 1651 O O . VAL A 1 208 ? 75.742 22.151 51.641 1.00 24.08 208 VAL A O 1
ATOM 1655 N N . ASP A 1 209 ? 76.878 23.641 50.435 1.00 22.36 209 ASP A N 1
ATOM 1656 C CA . ASP A 1 209 ? 75.931 24.719 50.717 1.00 21.40 209 ASP A CA 1
ATOM 1657 C C . ASP A 1 209 ? 75.254 24.879 49.334 1.00 24.01 209 ASP A C 1
ATOM 1658 O O . ASP A 1 209 ? 75.885 24.614 48.270 1.00 20.85 209 ASP A O 1
ATOM 1663 N N . VAL A 1 210 ? 73.996 25.317 49.356 1.00 20.55 210 VAL A N 1
ATOM 1664 C CA . VAL A 1 210 ? 73.258 25.620 48.125 1.00 21.05 210 VAL A CA 1
ATOM 1665 C C . VAL A 1 210 ? 72.900 27.098 48.129 1.00 21.58 210 VAL A C 1
ATOM 1666 O O . VAL A 1 210 ? 72.581 27.681 49.159 1.00 20.77 210 VAL A O 1
ATOM 1670 N N . GLY A 1 211 ? 72.986 27.716 46.960 1.00 19.23 211 GLY A N 1
ATOM 1671 C CA . GLY A 1 211 ? 72.677 29.126 46.910 1.00 19.28 211 GLY A CA 1
ATOM 1672 C C . GLY A 1 211 ? 72.348 29.654 45.516 1.00 18.07 211 GLY A C 1
ATOM 1673 O O . GLY A 1 211 ? 72.265 28.891 44.527 1.00 18.26 211 GLY A O 1
ATOM 1674 N N . LEU A 1 212 ? 72.058 30.958 45.485 1.00 16.60 212 LEU A N 1
ATOM 1675 C CA . LEU A 1 212 ? 71.778 31.671 44.236 1.00 17.91 212 LEU A CA 1
ATOM 1676 C C . LEU A 1 212 ? 72.738 32.834 44.193 1.00 17.35 212 LEU A C 1
ATOM 1677 O O . LEU A 1 212 ? 73.027 33.405 45.232 1.00 18.37 212 LEU A O 1
ATOM 1682 N N . SER A 1 213 ? 73.201 33.234 43.001 1.00 17.39 213 SER A N 1
ATOM 1683 C CA . SER A 1 213 ? 74.157 34.361 42.918 1.00 15.96 213 SER A CA 1
ATOM 1684 C C . SER A 1 213 ? 73.846 35.147 41.638 1.00 18.66 213 SER A C 1
ATOM 1685 O O . SER A 1 213 ? 73.315 34.590 40.663 1.00 17.48 213 SER A O 1
ATOM 1688 N N . GLY A 1 214 ? 74.149 36.438 41.657 1.00 17.02 214 GLY A N 1
ATOM 1689 C CA . GLY A 1 214 ? 73.918 37.260 40.459 1.00 18.75 214 GLY A CA 1
ATOM 1690 C C . GLY A 1 214 ? 75.041 38.282 40.302 1.00 20.41 214 GLY A C 1
ATOM 1691 O O . GLY A 1 214 ? 75.694 38.630 41.287 1.00 18.36 214 GLY A O 1
ATOM 1692 N N . ALA A 1 215 ? 75.269 38.760 39.077 1.00 16.44 215 ALA A N 1
ATOM 1693 C CA . ALA A 1 215 ? 76.320 39.756 38.850 1.00 17.22 215 ALA A CA 1
ATOM 1694 C C . ALA A 1 215 ? 75.969 40.680 37.726 1.00 18.48 215 ALA A C 1
ATOM 1695 O O . ALA A 1 215 ? 75.368 40.249 36.723 1.00 19.13 215 ALA A O 1
ATOM 1697 N N . THR A 1 216 ? 76.334 41.960 37.906 1.00 17.70 216 THR A N 1
ATOM 1698 C CA . THR A 1 216 ? 76.207 42.933 36.792 1.00 19.09 216 THR A CA 1
ATOM 1699 C C . THR A 1 216 ? 77.638 43.225 36.299 1.00 19.06 216 THR A C 1
ATOM 1700 O O . THR A 1 216 ? 78.603 42.780 36.896 1.00 20.46 216 THR A O 1
ATOM 1704 N N . GLY A 1 217 ? 77.725 43.960 35.194 1.00 21.06 217 GLY A N 1
ATOM 1705 C CA . GLY A 1 217 ? 78.982 44.097 34.479 1.00 22.42 217 GLY A CA 1
ATOM 1706 C C . GLY A 1 217 ? 80.068 45.039 34.855 1.00 23.65 217 GLY A C 1
ATOM 1707 O O . GLY A 1 217 ? 79.920 45.813 35.791 1.00 24.92 217 GLY A O 1
ATOM 1708 N N . ALA A 1 218 ? 81.144 44.975 34.046 1.00 25.95 218 ALA A N 1
ATOM 1709 C CA . ALA A 1 218 ? 82.375 45.733 34.301 1.00 27.10 218 ALA A CA 1
ATOM 1710 C C . ALA A 1 218 ? 82.493 47.141 33.720 1.00 29.34 218 ALA A C 1
ATOM 1711 O O . ALA A 1 218 ? 83.583 47.734 33.800 1.00 30.11 218 ALA A O 1
ATOM 1713 N N . GLN A 1 219 ? 81.420 47.666 33.138 1.00 28.34 219 GLN A N 1
ATOM 1714 C CA . GLN A 1 219 ? 81.452 49.037 32.635 1.00 31.36 219 GLN A CA 1
ATOM 1715 C C . GLN A 1 219 ? 80.093 49.669 32.844 1.00 30.99 219 GLN A C 1
ATOM 1716 O O . GLN A 1 219 ? 79.089 48.966 32.951 1.00 28.88 219 GLN A O 1
ATOM 1722 N N . ARG A 1 220 ? 80.046 51.000 32.921 1.00 30.88 220 ARG A N 1
ATOM 1723 C CA . ARG A 1 220 ? 78.794 51.704 33.152 1.00 29.84 220 ARG A CA 1
ATOM 1724 C C . ARG A 1 220 ? 77.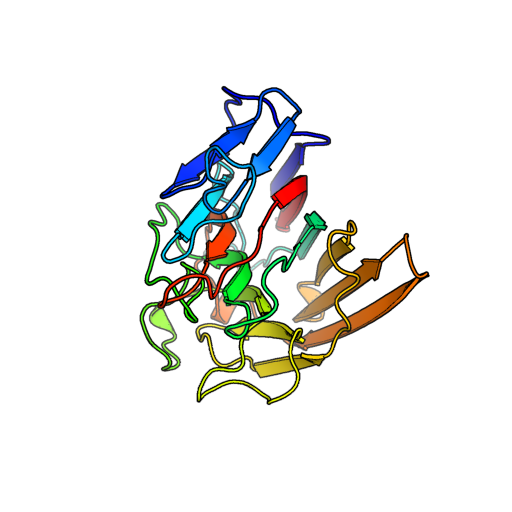632 51.229 32.333 1.00 30.09 220 ARG A C 1
ATOM 1725 O O . ARG A 1 220 ? 77.712 51.097 31.101 1.00 28.22 220 ARG A O 1
ATOM 1733 N N . ASP A 1 221 ? 76.533 51.010 33.045 1.00 29.18 221 ASP A N 1
ATOM 1734 C CA . ASP A 1 221 ? 75.275 50.543 32.486 1.00 27.96 221 ASP A CA 1
ATOM 1735 C C . ASP A 1 221 ? 75.257 49.149 31.814 1.00 23.26 221 ASP A C 1
ATOM 1736 O O . ASP A 1 221 ? 74.270 48.845 31.199 1.00 26.62 221 ASP A O 1
ATOM 1741 N N . ALA A 1 222 ? 76.343 48.363 31.897 1.00 25.13 222 ALA A N 1
ATOM 1742 C CA . ALA A 1 222 ? 76.333 46.936 31.398 1.00 22.04 222 ALA A CA 1
ATOM 1743 C C . ALA A 1 222 ? 75.694 46.266 32.649 1.00 23.67 222 ALA A C 1
ATOM 1744 O O . ALA A 1 222 ? 76.386 45.692 33.521 1.00 23.41 222 ALA A O 1
ATOM 1746 N N . ALA A 1 223 ? 74.374 46.419 32.738 1.00 23.67 223 ALA A N 1
ATOM 1747 C CA . ALA A 1 223 ? 73.652 45.976 33.926 1.00 25.74 223 ALA A CA 1
ATOM 1748 C C . ALA A 1 223 ? 72.210 45.590 33.655 1.00 24.29 223 ALA A C 1
ATOM 1749 O O . ALA A 1 223 ? 71.605 45.950 32.639 1.00 24.52 223 ALA A O 1
ATOM 1751 N N . GLU A 1 224 ? 71.634 44.886 34.616 1.00 21.53 224 GLU A N 1
ATOM 1752 C CA . GLU A 1 224 ? 70.258 44.394 34.505 1.00 19.68 224 GLU A CA 1
ATOM 1753 C C . GLU A 1 224 ? 69.887 43.943 35.921 1.00 20.47 224 GLU A C 1
ATOM 1754 O O . GLU A 1 224 ? 70.770 43.768 36.765 1.00 21.16 224 GLU A O 1
ATOM 1760 N N . THR A 1 225 ? 68.595 43.790 36.193 1.00 19.78 225 THR A N 1
ATOM 1761 C CA . THR A 1 225 ? 68.184 43.272 37.502 1.00 18.56 225 THR A CA 1
ATOM 1762 C C . THR A 1 225 ? 68.409 41.728 37.573 1.00 16.83 225 THR A C 1
ATOM 1763 O O . THR A 1 225 ? 68.471 41.072 36.526 1.00 20.49 225 THR A O 1
ATOM 1767 N N . HIS A 1 226 ? 68.478 41.195 38.793 1.00 17.64 226 HIS A N 1
ATOM 1768 C CA . HIS A 1 226 ? 68.565 39.730 39.052 1.00 17.71 226 HIS A CA 1
ATOM 1769 C C . HIS A 1 226 ? 67.718 39.536 40.306 1.00 17.69 226 HIS A C 1
ATOM 1770 O O . HIS A 1 226 ? 68.217 39.310 41.419 1.00 18.32 226 HIS A O 1
ATOM 1777 N N . ASP A 1 227 ? 66.400 39.638 40.106 1.00 17.32 227 ASP A N 1
ATOM 1778 C CA . ASP A 1 227 ? 65.453 39.528 41.222 1.00 21.91 227 ASP A CA 1
ATOM 1779 C C . ASP A 1 227 ? 64.865 38.125 41.327 1.00 21.57 227 ASP A C 1
ATOM 1780 O O . ASP A 1 227 ? 64.523 37.513 40.288 1.00 21.53 227 ASP A O 1
ATOM 1785 N N . VAL A 1 228 ? 64.754 37.623 42.559 1.00 18.27 228 VAL A N 1
ATOM 1786 C CA . VAL A 1 228 ? 64.210 36.268 42.808 1.00 18.02 228 VAL A CA 1
ATOM 1787 C C . VAL A 1 228 ? 62.979 36.408 43.703 1.00 20.01 228 VAL A C 1
ATOM 1788 O O . VAL A 1 228 ? 63.002 37.124 44.689 1.00 19.18 228 VAL A O 1
ATOM 1792 N N . TYR A 1 229 ? 61.905 35.713 43.336 1.00 18.56 229 TYR A N 1
ATOM 1793 C CA . TYR A 1 229 ? 60.631 35.841 44.072 1.00 18.31 229 TYR A CA 1
ATOM 1794 C C . TYR A 1 229 ? 60.288 34.657 44.985 1.00 21.80 229 TYR A C 1
ATOM 1795 O O . TYR A 1 229 ? 59.538 34.808 45.927 1.00 23.74 229 TYR A O 1
ATOM 1804 N N . SER A 1 230 ? 60.809 33.475 44.674 1.00 20.23 230 SER A N 1
ATOM 1805 C CA . SER A 1 230 ? 60.520 32.307 45.497 1.00 20.96 230 SER A CA 1
ATOM 1806 C C . SER A 1 230 ? 61.624 31.310 45.235 1.00 19.06 230 SER A C 1
ATOM 1807 O O . SER A 1 230 ? 62.293 31.391 44.203 1.00 20.55 230 SER A O 1
ATOM 1810 N N . TRP A 1 231 ? 61.808 30.368 46.152 1.00 19.85 231 TRP A N 1
ATOM 1811 C CA . TRP A 1 231 ? 62.873 29.364 45.991 1.00 18.80 231 TRP A CA 1
ATOM 1812 C C . TRP A 1 231 ? 62.563 28.187 46.905 1.00 18.29 231 TRP A C 1
ATOM 1813 O O . TRP A 1 231 ? 62.321 28.386 48.100 1.00 20.49 231 TRP A O 1
ATOM 1824 N N . SER A 1 232 ? 62.564 26.966 46.363 1.00 20.41 232 SER A N 1
ATOM 1825 C CA . SER A 1 232 ? 62.331 25.775 47.188 1.00 21.75 232 SER A CA 1
ATOM 1826 C C . SER A 1 232 ? 63.391 24.764 46.828 1.00 20.35 232 SER A C 1
ATOM 1827 O O . SER A 1 232 ? 63.979 24.830 45.730 1.00 20.71 232 SER A O 1
ATOM 1830 N N . PHE A 1 233 ? 63.628 23.816 47.745 1.00 21.45 233 PHE A N 1
ATOM 1831 C CA . PHE A 1 233 ? 64.684 22.825 47.559 1.00 23.02 233 PHE A CA 1
ATOM 1832 C C . PHE A 1 233 ? 64.395 21.569 48.374 1.00 23.74 233 PHE A C 1
ATOM 1833 O O . PHE A 1 233 ? 63.906 21.656 49.485 1.00 24.47 233 PHE A O 1
ATOM 1841 N N . GLN A 1 234 ? 64.746 20.418 47.826 1.00 25.21 234 GLN A N 1
ATOM 1842 C CA . GLN A 1 234 ? 64.528 19.147 48.549 1.00 27.11 234 GLN A CA 1
ATOM 1843 C C . GLN A 1 234 ? 65.649 18.168 48.128 1.00 27.10 234 GLN A C 1
ATOM 1844 O O . GLN A 1 234 ? 65.986 18.069 46.939 1.00 25.29 234 GLN A O 1
ATOM 1855 N N . ALA A 1 235 ? 66.267 17.482 49.089 1.00 25.40 235 ALA A N 1
ATOM 1856 C CA . ALA A 1 235 ? 67.309 16.494 48.758 1.00 24.33 235 ALA A CA 1
ATOM 1857 C C . ALA A 1 235 ? 67.063 15.256 49.631 1.00 26.35 235 ALA A C 1
ATOM 1858 O O . ALA A 1 235 ? 66.608 15.401 50.758 1.00 24.30 235 ALA A O 1
ATOM 1860 N N . SER A 1 236 ? 67.341 14.064 49.090 1.00 24.46 236 SER A N 1
ATOM 1861 C CA . SER A 1 236 ? 67.148 12.805 49.838 1.00 29.06 236 SER A CA 1
ATOM 1862 C C . SER A 1 236 ? 68.360 11.935 49.626 1.00 29.84 236 SER A C 1
ATOM 1863 O O . SER A 1 236 ? 68.676 11.640 48.477 1.00 28.39 236 SER A O 1
ATOM 1866 N N . LEU A 1 237 ? 69.006 11.512 50.717 1.00 29.54 237 LEU A N 1
ATOM 1867 C CA . LEU A 1 237 ? 70.182 10.646 50.665 1.00 34.68 237 LEU A CA 1
ATOM 1868 C C . LEU A 1 237 ? 69.820 9.297 51.266 1.00 39.05 237 LEU A C 1
ATOM 1869 O O . LEU A 1 237 ? 69.517 9.218 52.451 1.00 36.24 237 LEU A O 1
ATOM 1874 N N . PRO A 1 238 ? 69.860 8.229 50.458 1.00 42.86 238 PRO A N 1
ATOM 1875 C CA . PRO A 1 238 ? 69.530 6.871 50.927 1.00 44.83 238 PRO A CA 1
ATOM 1876 C C . PRO A 1 238 ? 70.408 6.406 52.094 1.00 48.48 238 PRO A C 1
ATOM 1877 O O . PRO A 1 238 ? 71.592 6.764 52.185 1.00 44.07 238 PRO A O 1
ATOM 1881 N N . GLU A 1 239 ? 69.831 5.610 52.994 1.00 51.94 239 GLU A N 1
ATOM 1882 C CA . GLU A 1 239 ? 70.595 5.077 54.124 1.00 56.51 239 GLU A CA 1
ATOM 1883 C C . GLU A 1 239 ? 70.469 3.553 54.194 1.00 57.97 239 GLU A C 1
ATOM 1884 O O . GLU A 1 239 ? 69.543 2.974 53.626 1.00 57.95 239 GLU A O 1
#

B-factor: mean 27.39, std 8.47, range [12.84, 67.17]

Radius of gyration: 16.72 Å; Cα contacts (8 Å, |Δi|>4): 706; chains: 1; bounding box: 36×52×39 Å

Nearest PDB structures (foldseek):
  1gz9-assembly1_A  TM=1.004E+00  e=2.461E-50  Erythrina crista-galli
  1sfy-assembly1_A  TM=1.002E+00  e=2.201E-48  Erythrina corallodendron
  1ax0-assembly1_A  TM=1.001E+00  e=3.377E-48  Erythrina corallodendron
  3n3h-assembly1_A  TM=1.000E+00  e=3.377E-48  Erythrina corallodendron
  1lte-assembly1_A-2  TM=1.001E+00  e=5.181E-48  Erythrina corallodendron

Secondary structure (DSSP, 8-state):
-EEEEEEESS--TT-TTEEEEET-EE-TTS-EESS-B-TTSPBPSS-EEEEEESS-EE-B-TTT--B-EEEEEEEEE-----SSS---EEEEEEEE-SS------GGGTTT-SSSS--GGG--EEEEEE-S--TTS-SSSSEEEEEESSSS-SEEEE----TT-EEEEEEEEETTTTEEEEEEE-TTT--EEEEEEE--HHHHS-SEEEEEEEEEE-SSTT-----EEEEEEEEEEE--

Organism: Erythrina crista-galli (NCBI:txid49817)